Protein AF-A0A9P9FPP5-F1 (afdb_monomer_lite)

Organism: NCBI:txid307937

pLDDT: mean 75.36, std 20.02, range [29.78, 97.19]

Foldseek 3Di:
DDDDLLVPFDPDDDDPDDDDQCQQEALAVQKGFHDPPPDDPDDPVNVLQQQADQLCNPPSVDGHDPQKGFGIDGDQAYWTWIAGNVVRWIFTDRNNVDDPVDDDGPPTDIDHPCVVCVVSVLCVLLVCWPRANRYIDNHLPDDDDDLVNDDPVCNQLSVLVVQLSVLSSCLVVLQVVQQRDSPDPDSPSGDSVSSSVVRVVSCVPPNVVSVVSHPDPVDPVVVVVVVVPDDPVRVVVVVVVPPDPDPDPPDD

Secondary structure (DSSP, 8-state):
-PPPGGGG-------TT---------SBTTEEE--SSSSSS--HHHHHHHHS-SS-TT-TTSPPPTTEEE-EEE-TT--EEEEETTTTEEEEE-GGGS-TT--SSTTSPEE-HHHHHHHH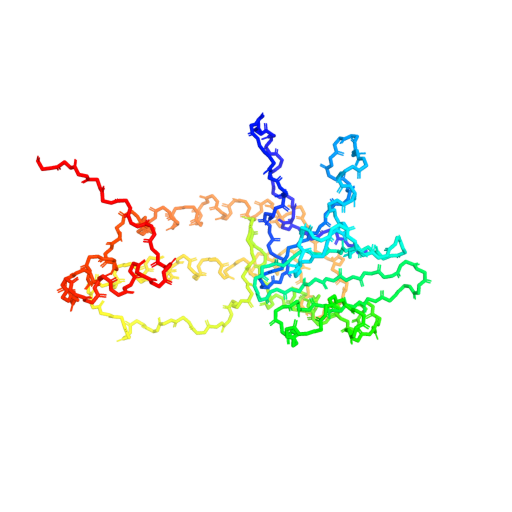HHHHHTTSSEEETTEEES-TTS-PPPGGGS-GGGHHHHHHHHHHHHHHHTHHHHHHHTT--TT-S--TT--HHHHHHHHHHHIIIIIHHHHHTSPPTT--HHHHHHHHHS-HHHHHHHHHTT----------

Structure (mmCIF, N/CA/C/O backbone):
data_AF-A0A9P9FPP5-F1
#
_entry.id   AF-A0A9P9FPP5-F1
#
loop_
_atom_site.group_PDB
_atom_site.id
_atom_site.type_symbol
_atom_site.label_atom_id
_atom_site.label_alt_id
_atom_site.label_comp_id
_atom_site.label_asym_id
_atom_site.label_entity_id
_atom_site.label_seq_id
_atom_site.pdbx_PDB_ins_code
_atom_site.Cartn_x
_atom_site.Cartn_y
_atom_site.Cartn_z
_atom_site.occupancy
_atom_site.B_iso_or_equiv
_atom_site.auth_seq_id
_atom_site.auth_comp_id
_atom_site.auth_asym_id
_atom_site.auth_atom_id
_atom_site.pdbx_PDB_model_num
ATOM 1 N N . MET A 1 1 ? -11.959 -2.343 -11.282 1.00 32.53 1 MET A N 1
ATOM 2 C CA . MET A 1 1 ? -11.274 -2.228 -9.976 1.00 32.53 1 MET A CA 1
ATOM 3 C C . MET A 1 1 ? -11.586 -0.855 -9.406 1.00 32.53 1 MET A C 1
ATOM 5 O O . MET A 1 1 ? -11.354 0.127 -10.098 1.00 32.53 1 MET A O 1
ATOM 9 N N . GLY A 1 2 ? -12.192 -0.783 -8.219 1.00 37.69 2 GLY A N 1
ATOM 10 C CA . GLY A 1 2 ? -12.476 0.487 -7.546 1.00 37.69 2 GLY A CA 1
ATOM 11 C C . GLY A 1 2 ? -11.195 1.125 -7.000 1.00 37.69 2 GLY A C 1
ATOM 12 O O . GLY A 1 2 ? -10.284 0.422 -6.571 1.00 37.69 2 GLY A O 1
ATOM 13 N N . ARG A 1 3 ? -11.114 2.456 -7.040 1.00 40.94 3 ARG A N 1
ATOM 14 C CA . ARG A 1 3 ? -9.989 3.239 -6.509 1.00 40.94 3 ARG A CA 1
ATOM 15 C C . ARG A 1 3 ? -9.879 3.053 -4.990 1.00 40.94 3 ARG A C 1
ATOM 17 O O . ARG A 1 3 ? -10.890 3.164 -4.290 1.00 40.94 3 ARG A O 1
ATOM 24 N N . LEU A 1 4 ? -8.667 2.812 -4.479 1.00 47.22 4 LEU A N 1
ATOM 25 C CA . LEU A 1 4 ? -8.443 2.574 -3.049 1.00 47.22 4 LEU A CA 1
ATOM 26 C C . LEU A 1 4 ? -8.936 3.778 -2.207 1.00 47.22 4 LEU A C 1
ATOM 28 O O . LEU A 1 4 ? -8.605 4.920 -2.534 1.00 47.22 4 LEU A O 1
ATOM 32 N N . PRO A 1 5 ? -9.752 3.573 -1.153 1.00 43.59 5 PRO A N 1
ATOM 33 C CA . PRO A 1 5 ? -10.415 4.655 -0.402 1.00 43.59 5 PRO A CA 1
ATOM 34 C C . PRO A 1 5 ? -9.484 5.624 0.341 1.00 43.59 5 PRO A C 1
ATOM 36 O O . PRO A 1 5 ? -9.888 6.730 0.699 1.00 43.59 5 PRO A O 1
ATOM 39 N N . TYR A 1 6 ? -8.245 5.218 0.612 1.00 48.25 6 TYR A N 1
ATOM 40 C CA . TYR A 1 6 ? -7.263 6.032 1.335 1.00 48.25 6 TYR A CA 1
ATOM 41 C C . TYR A 1 6 ? -6.450 6.967 0.428 1.00 48.25 6 TYR A C 1
ATOM 43 O O . TYR A 1 6 ? -5.821 7.887 0.932 1.00 48.25 6 TYR A O 1
ATOM 51 N N . LEU A 1 7 ? -6.528 6.802 -0.898 1.00 45.84 7 LEU A N 1
ATOM 52 C CA . LEU A 1 7 ? -5.866 7.682 -1.872 1.00 45.84 7 LEU A CA 1
ATOM 53 C C . LEU A 1 7 ? -6.614 9.014 -2.117 1.00 45.84 7 LEU A C 1
ATOM 55 O O . LEU A 1 7 ? -6.164 9.820 -2.928 1.00 45.84 7 LEU A O 1
ATOM 59 N N . ASP A 1 8 ? -7.752 9.248 -1.450 1.00 44.22 8 ASP A N 1
ATOM 60 C CA . ASP A 1 8 ? -8.607 10.440 -1.631 1.00 44.22 8 ASP A CA 1
ATOM 61 C C . ASP A 1 8 ? -8.349 11.559 -0.598 1.00 44.22 8 ASP A C 1
ATOM 63 O O . ASP A 1 8 ? -9.168 12.461 -0.419 1.00 44.22 8 ASP A O 1
ATOM 67 N N . THR A 1 9 ? -7.214 11.544 0.099 1.00 39.66 9 THR A N 1
ATOM 68 C CA . THR A 1 9 ? -6.856 12.614 1.038 1.00 39.66 9 THR A CA 1
ATOM 69 C C . THR A 1 9 ? -6.281 13.842 0.321 1.00 39.66 9 THR A C 1
ATOM 71 O O . THR A 1 9 ? -5.242 13.764 -0.322 1.00 39.66 9 THR A O 1
ATOM 74 N N . TRP A 1 10 ? -6.965 14.981 0.488 1.00 37.94 10 TRP A N 1
ATOM 75 C CA . TRP A 1 10 ? -6.474 16.365 0.386 1.00 37.94 10 TRP A CA 1
ATOM 76 C C . TRP A 1 10 ? -5.750 16.759 -0.914 1.00 37.94 10 TRP A C 1
ATOM 78 O O . TRP A 1 10 ? -4.528 16.811 -1.013 1.00 37.94 10 TRP A O 1
ATOM 88 N N . ALA A 1 11 ? -6.540 17.201 -1.894 1.00 37.41 11 ALA A N 1
ATOM 89 C CA . ALA A 1 11 ? -6.115 18.269 -2.790 1.00 37.41 11 ALA A CA 1
ATOM 90 C C . ALA A 1 11 ? -6.148 19.594 -2.004 1.00 37.41 11 ALA A C 1
ATOM 92 O O . ALA A 1 11 ? -7.191 20.234 -1.909 1.00 37.41 11 ALA A O 1
ATOM 93 N N . LYS A 1 12 ? -5.028 19.974 -1.386 1.00 34.22 12 LYS A N 1
ATOM 94 C CA . LYS A 1 12 ? -4.751 21.375 -1.057 1.00 34.22 12 LYS A CA 1
ATOM 95 C C . LYS A 1 12 ? -3.495 21.785 -1.808 1.00 34.22 12 LYS A C 1
ATOM 97 O O . LYS A 1 12 ? -2.410 21.324 -1.485 1.00 34.22 12 LYS A O 1
ATOM 102 N N . ASP A 1 13 ? -3.757 22.532 -2.869 1.00 36.94 13 ASP A N 1
ATOM 103 C CA . ASP A 1 13 ? -2.979 23.581 -3.516 1.00 36.94 13 ASP A CA 1
ATOM 104 C C . ASP A 1 13 ? -1.449 23.482 -3.533 1.00 36.94 13 ASP A C 1
ATOM 106 O O . ASP A 1 13 ? -0.755 23.434 -2.521 1.00 36.94 13 ASP A O 1
ATOM 110 N N . ALA A 1 14 ? -0.971 23.510 -4.777 1.00 37.72 14 ALA A N 1
ATOM 111 C CA . ALA A 1 14 ? 0.385 23.772 -5.204 1.00 37.72 14 ALA A CA 1
ATOM 112 C C . ALA A 1 14 ? 1.004 24.953 -4.446 1.00 37.72 14 ALA A C 1
ATOM 114 O O . ALA A 1 14 ? 0.470 26.058 -4.464 1.00 37.72 14 ALA A O 1
ATOM 115 N N . ASP A 1 15 ? 2.161 24.710 -3.840 1.00 35.00 15 ASP A N 1
ATOM 116 C CA . ASP A 1 15 ? 3.045 25.769 -3.371 1.00 35.00 15 ASP A CA 1
ATOM 117 C C . ASP A 1 15 ? 4.004 26.124 -4.523 1.00 35.00 15 ASP A C 1
ATOM 119 O O . ASP A 1 15 ? 4.642 25.247 -5.113 1.00 35.00 15 ASP A O 1
ATOM 123 N N . GLU A 1 16 ? 4.061 27.404 -4.888 1.00 36.38 16 GLU A N 1
ATOM 124 C CA . GLU A 1 16 ? 4.632 27.951 -6.135 1.00 36.38 16 GLU A CA 1
ATOM 125 C C . GLU A 1 16 ? 6.174 27.907 -6.235 1.00 36.38 16 GLU A C 1
ATOM 127 O O . GLU A 1 16 ? 6.763 28.581 -7.076 1.00 36.38 16 GLU A O 1
ATOM 132 N N . THR A 1 17 ? 6.877 27.132 -5.405 1.00 31.36 17 THR A N 1
ATOM 133 C CA . THR A 1 17 ? 8.337 27.301 -5.233 1.00 31.36 17 THR A CA 1
ATOM 134 C C . THR A 1 17 ? 9.203 26.062 -5.437 1.00 31.36 17 THR A C 1
ATOM 136 O O . THR A 1 17 ? 10.421 26.145 -5.284 1.00 31.36 17 THR A O 1
ATOM 139 N N . GLY A 1 18 ? 8.663 24.922 -5.867 1.00 31.02 18 GLY A N 1
ATOM 140 C CA . GLY A 1 18 ? 9.541 23.804 -6.203 1.00 31.02 18 GLY A CA 1
ATOM 141 C C . GLY A 1 18 ? 8.847 22.480 -6.443 1.00 31.02 18 GLY A C 1
ATOM 142 O O . GLY A 1 18 ? 7.814 22.160 -5.862 1.00 31.02 18 GLY A O 1
ATOM 143 N N . PHE A 1 19 ? 9.463 21.694 -7.318 1.00 32.81 19 PHE A N 1
ATOM 144 C CA . PHE A 1 19 ? 9.091 20.328 -7.642 1.00 32.81 19 PHE A CA 1
ATOM 145 C C . PHE A 1 19 ? 8.925 19.473 -6.376 1.00 32.81 19 PHE A C 1
ATOM 147 O O . PHE A 1 19 ? 9.899 19.144 -5.707 1.00 32.81 19 PHE A O 1
ATOM 154 N N . LYS A 1 20 ? 7.698 19.026 -6.102 1.00 34.06 20 LYS A N 1
ATOM 155 C CA . LYS A 1 20 ? 7.448 17.796 -5.346 1.00 34.06 20 LYS A CA 1
ATOM 156 C C . LYS A 1 20 ? 6.640 16.863 -6.238 1.00 34.06 20 LYS A C 1
ATOM 158 O O . LYS A 1 20 ? 5.510 17.165 -6.622 1.00 34.06 20 LYS A O 1
ATOM 163 N N . VAL A 1 21 ? 7.248 15.757 -6.659 1.00 38.81 21 VAL A N 1
ATOM 164 C CA . VAL A 1 21 ? 6.486 14.600 -7.144 1.00 38.81 21 VAL A CA 1
ATOM 165 C C . VAL A 1 21 ? 5.570 14.192 -5.981 1.00 38.81 21 VAL A C 1
ATOM 167 O O . VAL A 1 21 ? 6.020 14.215 -4.837 1.00 38.81 21 VAL A O 1
ATOM 170 N N . ARG A 1 22 ? 4.282 13.906 -6.233 1.00 44.34 22 ARG A N 1
ATOM 171 C CA . ARG A 1 22 ? 3.388 13.346 -5.203 1.00 44.34 22 ARG A CA 1
ATOM 172 C C . ARG A 1 22 ? 3.960 11.991 -4.785 1.00 44.34 22 ARG A C 1
ATOM 174 O O . ARG A 1 22 ? 3.714 10.994 -5.454 1.00 44.34 22 ARG A O 1
ATOM 181 N N . HIS A 1 23 ? 4.737 11.981 -3.711 1.00 47.34 23 HIS A N 1
ATOM 182 C CA . HIS A 1 23 ? 5.318 10.795 -3.080 1.00 47.34 23 HIS A CA 1
ATOM 183 C C . HIS A 1 23 ? 4.413 10.284 -1.950 1.00 47.34 23 HIS A C 1
ATOM 185 O O . HIS A 1 23 ? 4.852 9.560 -1.068 1.00 47.34 23 HIS A O 1
ATOM 191 N N . ASP A 1 24 ? 3.159 10.726 -1.910 1.00 62.50 24 ASP A N 1
ATOM 192 C CA . ASP A 1 24 ? 2.569 11.026 -0.607 1.00 62.50 24 ASP A CA 1
ATOM 193 C C . ASP A 1 24 ? 2.082 9.785 0.149 1.00 62.50 24 ASP A C 1
ATOM 195 O O . ASP A 1 24 ? 1.836 9.885 1.344 1.00 62.50 24 ASP A O 1
ATOM 199 N N . ILE A 1 25 ? 1.952 8.623 -0.508 1.00 73.50 25 ILE A N 1
ATOM 200 C CA . ILE A 1 25 ? 1.532 7.379 0.150 1.00 73.50 25 ILE A CA 1
ATOM 201 C C . ILE A 1 25 ? 2.263 6.176 -0.454 1.00 73.50 25 ILE A C 1
ATOM 203 O O . ILE A 1 25 ? 2.102 5.866 -1.638 1.00 73.50 25 ILE A O 1
ATOM 207 N N . GLU A 1 26 ? 3.023 5.469 0.381 1.00 87.00 26 GLU A N 1
ATOM 208 C CA . GLU A 1 26 ? 3.611 4.177 0.028 1.00 87.00 26 GLU A CA 1
ATOM 209 C C . GLU A 1 26 ? 2.510 3.149 -0.278 1.00 87.00 26 GLU A C 1
ATOM 211 O O . GLU A 1 26 ? 1.553 2.978 0.480 1.00 87.00 26 GLU A O 1
ATOM 216 N N . ILE A 1 27 ? 2.648 2.433 -1.391 1.00 87.38 27 ILE A N 1
ATOM 217 C CA . ILE A 1 27 ? 1.754 1.320 -1.778 1.00 87.38 27 ILE A CA 1
ATOM 218 C C . ILE A 1 27 ? 2.327 -0.047 -1.384 1.00 87.38 27 ILE A C 1
ATOM 220 O O . ILE A 1 27 ? 1.663 -1.076 -1.482 1.00 87.38 27 ILE A O 1
ATOM 224 N N . MET A 1 28 ? 3.585 -0.047 -0.962 1.00 88.31 28 MET A N 1
ATOM 225 C CA . MET A 1 28 ? 4.361 -1.159 -0.430 1.00 88.31 28 MET A CA 1
ATOM 226 C C . MET A 1 28 ? 5.588 -0.540 0.266 1.00 88.31 28 MET A C 1
ATOM 228 O O . MET A 1 28 ? 5.956 0.570 -0.134 1.00 88.31 28 MET A O 1
ATOM 232 N N . PRO A 1 29 ? 6.243 -1.198 1.248 1.00 87.38 29 PRO A N 1
ATOM 233 C CA . PRO A 1 29 ? 7.426 -0.627 1.886 1.00 87.38 29 PRO A CA 1
ATOM 234 C C . PRO A 1 29 ? 8.421 -0.028 0.885 1.00 87.38 29 PRO A C 1
ATOM 236 O O . PRO A 1 29 ? 8.819 -0.687 -0.080 1.00 87.38 29 PRO A O 1
ATOM 239 N N . SER A 1 30 ? 8.795 1.235 1.105 1.00 87.44 30 SER A N 1
ATOM 240 C CA . SER A 1 30 ? 9.743 1.984 0.265 1.00 87.44 30 SER A CA 1
ATOM 241 C C . SER A 1 30 ? 9.338 2.141 -1.211 1.00 87.44 30 SER A C 1
ATOM 243 O O . SER A 1 30 ? 10.193 2.444 -2.039 1.00 87.44 30 SER A O 1
ATOM 245 N N . THR A 1 31 ? 8.063 1.946 -1.562 1.00 90.06 31 THR A N 1
ATOM 246 C CA . THR A 1 31 ? 7.571 1.957 -2.950 1.00 90.06 31 THR A CA 1
ATOM 247 C C . THR A 1 31 ? 6.391 2.898 -3.121 1.00 90.06 31 THR A C 1
ATOM 249 O O . THR A 1 31 ? 5.381 2.793 -2.421 1.00 90.06 31 THR A O 1
ATOM 252 N N . PHE A 1 32 ? 6.490 3.780 -4.111 1.00 87.12 32 PHE A N 1
ATOM 253 C CA . PHE A 1 32 ? 5.570 4.891 -4.323 1.00 87.12 32 PHE A CA 1
ATOM 254 C C . PHE A 1 32 ? 4.950 4.826 -5.720 1.00 87.12 32 PHE A C 1
ATOM 256 O O . PHE A 1 32 ? 5.659 4.550 -6.689 1.00 87.12 32 PHE A O 1
ATOM 263 N N . PRO A 1 33 ? 3.644 5.095 -5.865 1.00 86.50 33 PRO A N 1
ATOM 264 C CA . PRO A 1 33 ? 2.987 5.076 -7.164 1.00 86.50 33 PRO A CA 1
ATOM 265 C C . PRO A 1 33 ? 3.458 6.245 -8.034 1.00 86.50 33 PRO A C 1
ATOM 267 O O . PRO A 1 33 ? 3.574 7.375 -7.562 1.00 86.50 33 PRO A O 1
ATOM 270 N N . LEU A 1 34 ? 3.638 5.995 -9.329 1.00 83.50 34 LEU A N 1
ATOM 271 C CA . LEU A 1 34 ? 3.777 7.054 -10.326 1.00 83.50 34 LEU A CA 1
ATOM 272 C C . LEU A 1 34 ? 2.430 7.326 -10.991 1.00 83.50 34 LEU A C 1
ATOM 274 O O . LEU A 1 34 ? 1.664 6.417 -11.305 1.00 83.50 34 LEU A O 1
ATOM 278 N N . SER A 1 35 ? 2.141 8.605 -11.218 1.00 74.25 35 SER A N 1
ATOM 279 C CA . SER A 1 35 ? 0.911 9.047 -11.868 1.00 74.25 35 SER A CA 1
ATOM 280 C C . SER A 1 35 ? 1.234 9.909 -13.078 1.00 74.25 35 SER A C 1
ATOM 282 O O . SER A 1 35 ? 1.837 10.969 -12.946 1.00 74.25 35 SER A O 1
ATOM 284 N N . PHE A 1 36 ? 0.765 9.472 -14.246 1.00 70.50 36 PHE A N 1
ATOM 285 C CA . PHE A 1 36 ? 0.971 10.144 -15.533 1.00 70.50 36 PHE A CA 1
ATOM 286 C C . PHE A 1 36 ? -0.112 11.190 -15.851 1.00 70.50 36 PHE A C 1
ATOM 288 O O . PHE A 1 36 ? -0.019 11.881 -16.861 1.00 70.50 36 PHE A O 1
ATOM 295 N N . THR A 1 37 ? -1.146 11.307 -15.007 1.00 65.12 37 THR A N 1
ATOM 296 C CA . THR A 1 37 ? -2.365 12.095 -15.284 1.00 65.12 37 THR A CA 1
ATOM 297 C C . THR A 1 37 ? -2.589 13.257 -14.310 1.00 65.12 37 THR A C 1
ATOM 299 O O . THR A 1 37 ? -3.629 13.905 -14.355 1.00 65.12 37 THR A O 1
ATOM 302 N N . THR A 1 38 ? -1.666 13.502 -13.377 1.00 56.12 38 THR A N 1
ATOM 303 C CA . THR A 1 38 ? -1.876 14.417 -12.233 1.00 56.12 38 THR A CA 1
ATOM 304 C C . THR A 1 38 ? -1.380 15.849 -12.434 1.00 56.12 38 THR A C 1
ATOM 306 O O . THR A 1 38 ? -1.435 16.631 -11.488 1.00 56.12 38 THR A O 1
ATOM 309 N N . ARG A 1 39 ? -0.895 16.220 -13.623 1.00 54.84 39 ARG A N 1
ATOM 310 C CA . ARG A 1 39 ? -0.415 17.582 -13.914 1.00 54.84 39 ARG A CA 1
ATOM 311 C C . ARG A 1 39 ? -1.231 18.231 -15.032 1.00 54.84 39 ARG A C 1
ATOM 313 O O . ARG A 1 39 ? -1.675 17.544 -15.948 1.00 54.84 39 ARG A O 1
ATOM 320 N N . GLY A 1 40 ? -1.400 19.554 -14.948 1.00 58.09 40 GLY A N 1
ATOM 321 C CA . GLY A 1 40 ? -1.736 20.373 -16.116 1.00 58.09 40 GLY A CA 1
ATOM 322 C C . GLY A 1 40 ? -0.672 20.205 -17.203 1.00 58.09 40 GLY A C 1
ATOM 323 O O . GLY A 1 40 ? 0.450 19.823 -16.874 1.00 58.09 40 GLY A O 1
ATOM 324 N N . GLU A 1 41 ? -1.077 20.421 -18.460 1.00 57.09 41 GLU A N 1
ATOM 325 C CA . GLU A 1 41 ? -0.329 20.189 -19.713 1.00 57.09 41 GLU A CA 1
ATOM 326 C C . GLU A 1 41 ? 1.085 19.609 -19.515 1.00 57.09 41 GLU A C 1
ATOM 328 O O . GLU A 1 41 ? 2.069 20.352 -19.451 1.00 57.09 41 GLU A O 1
ATOM 333 N N . PRO A 1 42 ? 1.202 18.278 -19.342 1.00 64.31 42 PRO A N 1
ATOM 334 C CA . PRO A 1 42 ? 2.493 17.644 -19.125 1.00 64.31 42 PRO A CA 1
ATOM 335 C C . PRO A 1 42 ? 3.400 17.893 -20.337 1.00 64.31 42 PRO A C 1
ATOM 337 O O . PRO A 1 42 ? 3.030 17.611 -21.475 1.00 64.31 42 PRO A O 1
ATOM 340 N N . ASN A 1 43 ? 4.588 18.446 -20.089 1.00 70.12 43 ASN A N 1
ATOM 341 C CA . ASN A 1 43 ? 5.579 18.710 -21.129 1.00 70.12 43 ASN A CA 1
ATOM 342 C C . ASN A 1 43 ? 6.478 17.485 -21.375 1.00 70.12 43 ASN A C 1
ATOM 344 O O . ASN A 1 43 ? 6.501 16.538 -20.590 1.00 70.12 43 ASN A O 1
ATOM 348 N N . ILE A 1 44 ? 7.224 17.504 -22.481 1.00 76.81 44 ILE A N 1
ATOM 349 C CA . ILE A 1 44 ? 8.080 16.386 -22.915 1.00 76.81 44 ILE A CA 1
ATOM 350 C C . ILE A 1 44 ? 9.097 15.996 -21.830 1.00 76.81 44 ILE A C 1
ATOM 352 O O . ILE A 1 44 ? 9.195 14.818 -21.492 1.00 76.81 44 ILE A O 1
ATOM 356 N N . GLY A 1 45 ? 9.754 16.979 -21.206 1.00 75.88 45 GLY A N 1
ATOM 357 C CA . GLY A 1 45 ? 10.753 16.731 -20.160 1.00 75.88 45 GLY A CA 1
ATOM 358 C C . GLY A 1 45 ? 10.194 16.006 -18.931 1.00 75.88 45 GLY A C 1
ATOM 359 O O . GLY A 1 45 ? 10.897 15.229 -18.291 1.00 75.88 45 GLY A O 1
ATOM 360 N N . TYR A 1 46 ? 8.907 16.186 -18.615 1.00 76.44 46 TYR A N 1
ATOM 361 C CA . TYR A 1 46 ? 8.256 15.414 -17.556 1.00 76.44 46 TYR A CA 1
ATOM 362 C C . TYR A 1 46 ? 8.172 13.920 -17.895 1.00 76.44 46 TYR A C 1
ATOM 364 O O . TYR A 1 46 ? 8.459 13.080 -17.044 1.00 76.44 46 TYR A O 1
ATOM 372 N N . TYR A 1 47 ? 7.804 13.572 -19.129 1.00 77.44 47 TYR A N 1
ATOM 373 C CA . TYR A 1 47 ? 7.733 12.173 -19.554 1.00 77.44 47 TYR A CA 1
ATOM 374 C C . TYR A 1 47 ? 9.116 11.536 -19.715 1.00 77.44 47 TYR A C 1
ATOM 376 O O . TYR A 1 47 ? 9.264 10.349 -19.429 1.00 77.44 47 TYR A O 1
ATOM 384 N N . GLU A 1 48 ? 10.125 12.308 -20.123 1.00 78.25 48 GLU A N 1
ATOM 385 C CA . GLU A 1 48 ? 11.524 11.861 -20.159 1.00 78.25 48 GLU A CA 1
ATOM 386 C C . GLU A 1 48 ? 12.031 11.528 -18.753 1.00 78.25 48 GLU A C 1
ATOM 388 O O . GLU A 1 48 ? 12.508 10.417 -18.528 1.00 78.25 48 GLU A O 1
ATOM 393 N N . PHE A 1 49 ? 11.797 12.408 -17.773 1.00 78.75 49 PHE A N 1
ATOM 394 C CA . PHE A 1 49 ? 12.125 12.143 -16.369 1.00 78.75 49 PHE A CA 1
ATOM 395 C C . PHE A 1 49 ? 11.447 10.870 -15.836 1.00 78.75 49 PHE A C 1
ATOM 397 O O . PHE A 1 49 ? 12.057 10.062 -15.135 1.00 78.75 49 PHE A O 1
ATOM 404 N N . LEU A 1 50 ? 10.183 10.623 -16.199 1.00 79.62 50 LEU A N 1
ATOM 405 C CA . LEU A 1 50 ? 9.486 9.402 -15.783 1.00 79.62 50 LEU A CA 1
ATOM 406 C C . LEU A 1 50 ? 10.091 8.119 -16.372 1.00 79.62 50 LEU A C 1
ATOM 408 O O . LEU A 1 50 ? 9.846 7.046 -15.812 1.00 79.62 50 LEU A O 1
ATOM 412 N N . ARG A 1 51 ? 10.890 8.226 -17.437 1.00 82.62 51 ARG A N 1
ATOM 413 C CA . ARG A 1 51 ? 11.590 7.116 -18.095 1.00 82.62 51 ARG A CA 1
ATOM 414 C C . ARG A 1 51 ? 13.058 6.979 -17.683 1.00 82.62 51 ARG A C 1
ATOM 416 O O . ARG A 1 51 ? 13.673 5.999 -18.095 1.00 82.62 51 ARG A O 1
ATOM 423 N N . GLN A 1 52 ? 13.602 7.901 -16.887 1.00 83.25 52 GLN A N 1
ATOM 424 C CA . GLN A 1 52 ? 14.927 7.737 -16.286 1.00 83.25 52 GLN A CA 1
ATOM 425 C C . GLN A 1 52 ? 14.943 6.543 -15.327 1.00 83.25 52 GLN A C 1
ATOM 427 O O . GLN A 1 52 ? 13.939 6.232 -14.673 1.00 83.25 52 GLN A O 1
ATOM 432 N N . MET A 1 53 ? 16.089 5.873 -15.271 1.00 80.50 53 MET A N 1
ATOM 433 C CA . MET A 1 53 ? 16.300 4.686 -14.453 1.00 80.50 53 MET A CA 1
ATOM 434 C C . MET A 1 53 ? 16.618 5.059 -13.002 1.00 80.50 53 MET A C 1
ATOM 436 O O . MET A 1 53 ? 17.170 6.120 -12.730 1.00 80.50 53 MET A O 1
ATOM 440 N N . ASP A 1 54 ? 16.227 4.201 -12.054 1.00 74.50 54 ASP A N 1
ATOM 441 C CA . ASP A 1 54 ? 16.395 4.486 -10.620 1.00 74.50 54 ASP A CA 1
ATOM 442 C C . ASP A 1 54 ? 17.835 4.249 -10.113 1.00 74.50 54 ASP A C 1
ATOM 444 O O . ASP A 1 54 ? 18.193 4.772 -9.061 1.00 74.50 54 ASP A O 1
ATOM 448 N N . ASP A 1 55 ? 18.650 3.456 -10.820 1.00 72.88 55 ASP A N 1
ATOM 449 C CA . ASP A 1 55 ? 20.056 3.160 -10.487 1.00 72.88 55 ASP A CA 1
ATOM 450 C C . ASP A 1 55 ? 21.046 4.216 -11.002 1.00 72.88 55 ASP A C 1
ATOM 452 O O . ASP A 1 55 ? 22.091 4.411 -10.383 1.00 72.88 55 ASP A O 1
ATOM 456 N N . ASP A 1 56 ? 20.713 4.919 -12.087 1.00 69.44 56 ASP A N 1
ATOM 457 C CA . ASP A 1 56 ? 21.517 6.018 -12.626 1.00 69.44 56 ASP A CA 1
ATOM 458 C C . ASP A 1 56 ? 20.632 7.105 -13.275 1.00 69.44 56 ASP A C 1
ATOM 460 O O . ASP A 1 56 ? 20.420 7.116 -14.489 1.00 69.44 56 ASP A O 1
ATOM 464 N N . PRO A 1 57 ? 20.071 8.037 -12.479 1.00 61.75 57 PRO A N 1
ATOM 465 C CA . PRO A 1 57 ? 19.133 9.046 -12.974 1.00 61.75 57 PRO A CA 1
ATOM 466 C C . PRO A 1 57 ? 19.799 10.167 -13.790 1.00 61.75 57 PRO A C 1
ATOM 468 O O . PRO A 1 57 ? 19.100 11.054 -14.275 1.00 61.75 57 PRO A O 1
ATOM 471 N N . MET A 1 58 ? 21.133 10.166 -13.902 1.00 65.31 58 MET A N 1
ATOM 472 C CA . MET A 1 58 ? 21.907 11.163 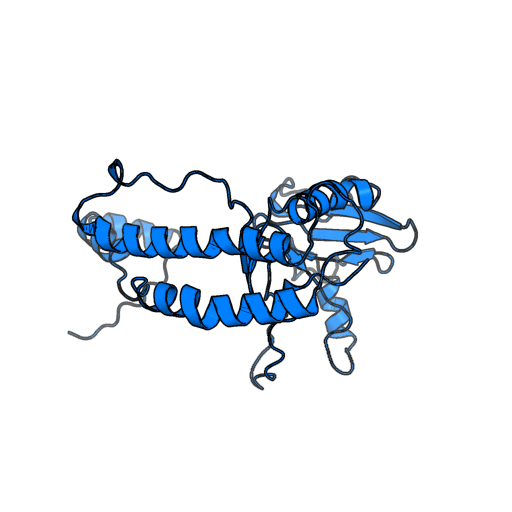-14.654 1.00 65.31 58 MET A CA 1
ATOM 473 C C . MET A 1 58 ? 22.442 10.608 -15.983 1.00 65.31 58 MET A C 1
ATOM 475 O O . MET A 1 58 ? 23.041 11.358 -16.754 1.00 65.31 58 MET A O 1
ATOM 479 N N . ASP A 1 59 ? 22.237 9.315 -16.249 1.00 69.06 59 ASP A N 1
ATOM 480 C CA . ASP A 1 59 ? 22.591 8.667 -17.508 1.00 69.06 59 ASP A CA 1
ATOM 481 C C . ASP A 1 59 ? 21.411 8.748 -18.490 1.00 69.06 59 ASP A C 1
ATOM 483 O O . ASP A 1 59 ? 20.556 7.862 -18.579 1.00 69.06 59 ASP A O 1
ATOM 487 N N . ASP A 1 60 ? 21.361 9.851 -19.241 1.00 61.41 60 ASP A N 1
ATOM 488 C CA . ASP A 1 60 ? 20.338 10.093 -20.266 1.00 61.41 60 ASP A CA 1
ATOM 489 C C . ASP A 1 60 ? 20.419 9.095 -21.444 1.00 61.41 60 ASP A C 1
ATOM 491 O O . ASP A 1 60 ? 19.502 9.035 -22.269 1.00 61.41 60 ASP A O 1
ATOM 495 N N . GLU A 1 61 ? 21.486 8.288 -21.541 1.00 62.41 61 GLU A N 1
ATOM 496 C CA . GLU A 1 61 ? 21.622 7.248 -22.567 1.00 62.41 61 GLU A CA 1
ATOM 497 C C . GLU A 1 61 ? 20.869 5.960 -22.193 1.00 62.41 61 GLU A C 1
ATOM 499 O O . GLU A 1 61 ? 20.563 5.144 -23.070 1.00 62.41 61 GLU A O 1
ATOM 504 N N . TYR A 1 62 ? 20.504 5.786 -20.918 1.00 71.38 62 TYR A N 1
ATOM 505 C CA . TYR A 1 62 ? 19.929 4.549 -20.399 1.00 71.38 62 TYR A CA 1
ATOM 506 C C . TYR A 1 62 ? 18.473 4.721 -19.939 1.00 71.38 62 TYR A C 1
ATOM 508 O O . TYR A 1 62 ? 18.122 4.502 -18.785 1.00 71.38 62 TYR A O 1
ATOM 516 N N . LEU A 1 63 ? 17.589 5.112 -20.864 1.00 79.94 63 LEU A N 1
ATOM 517 C CA . LEU A 1 63 ? 16.155 5.288 -20.596 1.00 79.94 63 LEU A CA 1
ATOM 518 C C . LEU A 1 63 ? 15.352 3.985 -20.722 1.00 79.94 63 LEU A C 1
ATOM 520 O O . LEU A 1 63 ? 15.608 3.141 -21.585 1.00 79.94 63 LEU A O 1
ATOM 524 N N . ILE A 1 64 ? 14.268 3.883 -19.946 1.00 85.62 64 ILE A N 1
ATOM 525 C CA . ILE A 1 64 ? 13.242 2.846 -20.124 1.00 85.62 64 ILE A CA 1
ATOM 526 C C . ILE A 1 64 ? 12.702 2.913 -21.568 1.00 85.62 64 ILE A C 1
ATOM 528 O O . ILE A 1 64 ? 12.335 4.007 -22.018 1.00 85.62 64 ILE A O 1
ATOM 532 N N . PRO A 1 65 ? 12.604 1.787 -22.309 1.00 86.69 65 PRO A N 1
ATOM 533 C CA . PRO A 1 65 ? 12.052 1.744 -23.665 1.00 86.69 65 PRO A CA 1
ATOM 534 C C . PRO A 1 65 ? 10.670 2.394 -23.768 1.00 86.69 65 PRO A C 1
ATOM 536 O O . PRO A 1 65 ? 9.884 2.334 -22.830 1.00 86.69 65 PRO A O 1
ATOM 539 N N . GLY A 1 66 ? 10.342 2.987 -24.920 1.00 84.81 66 GLY A N 1
ATOM 540 C CA . GLY A 1 66 ? 9.068 3.702 -25.105 1.00 84.81 66 GLY A CA 1
ATOM 541 C C . GLY A 1 66 ? 7.819 2.816 -25.012 1.00 84.81 66 GLY A C 1
ATOM 542 O O . GLY A 1 66 ? 6.730 3.323 -24.766 1.00 84.81 66 GLY A O 1
ATOM 543 N N . THR A 1 67 ? 7.977 1.503 -25.176 1.00 87.88 67 THR A N 1
ATOM 544 C CA . THR A 1 67 ? 6.919 0.497 -24.997 1.00 87.88 67 THR A CA 1
ATOM 545 C C . THR A 1 67 ? 6.660 0.169 -23.525 1.00 87.88 67 THR A C 1
ATOM 547 O O . THR A 1 67 ? 5.616 -0.395 -23.193 1.00 87.88 67 THR A O 1
ATOM 550 N N . CYS A 1 68 ? 7.574 0.555 -22.633 1.00 90.81 68 CYS A N 1
ATOM 551 C CA . CYS A 1 68 ? 7.522 0.277 -21.209 1.00 90.81 68 CYS A CA 1
ATOM 552 C C . CYS A 1 68 ? 7.115 1.518 -20.403 1.00 90.81 68 CYS A C 1
ATOM 554 O O . CYS A 1 68 ? 7.609 2.625 -20.608 1.00 90.81 68 CYS A O 1
ATOM 556 N N . ILE A 1 69 ? 6.243 1.309 -19.421 1.00 89.38 69 ILE A N 1
ATOM 557 C CA . ILE A 1 69 ? 5.744 2.328 -18.502 1.00 89.38 69 ILE A CA 1
ATOM 558 C C . ILE A 1 69 ? 6.161 1.952 -17.086 1.00 89.38 69 ILE A C 1
ATOM 560 O O . ILE A 1 69 ? 5.834 0.875 -16.587 1.00 89.38 69 ILE A O 1
ATOM 564 N N . ARG A 1 70 ? 6.846 2.870 -16.407 1.00 89.88 70 ARG A N 1
ATOM 565 C CA . ARG A 1 70 ? 7.156 2.735 -14.985 1.00 89.88 70 ARG A CA 1
ATOM 566 C C . ARG A 1 70 ? 5.920 3.067 -14.146 1.00 89.88 70 ARG A C 1
ATOM 568 O O . ARG A 1 70 ? 5.397 4.171 -14.233 1.00 89.88 70 ARG A O 1
ATOM 575 N N . LEU A 1 71 ? 5.446 2.122 -13.340 1.00 89.31 71 LEU A N 1
ATOM 576 C CA . LEU A 1 71 ? 4.246 2.275 -12.507 1.00 89.31 71 LEU A CA 1
ATOM 577 C C . LEU A 1 71 ? 4.556 2.742 -11.080 1.00 89.31 71 LEU A C 1
ATOM 579 O O . LEU A 1 71 ? 3.676 3.279 -10.405 1.00 89.31 71 LEU A O 1
ATOM 583 N N . SER A 1 72 ? 5.789 2.547 -10.618 1.00 89.69 72 SER A N 1
ATOM 584 C CA . SER A 1 72 ? 6.240 2.954 -9.289 1.00 89.69 72 SER A CA 1
ATOM 585 C C . SER A 1 72 ? 7.663 3.495 -9.318 1.00 89.69 72 SER A C 1
ATOM 587 O O . SER A 1 72 ? 8.446 3.168 -10.203 1.00 89.69 72 SER A O 1
ATOM 589 N N . THR A 1 73 ? 7.992 4.317 -8.331 1.00 86.56 73 THR A N 1
ATOM 590 C CA . THR A 1 73 ? 9.370 4.656 -7.968 1.00 86.56 73 THR A CA 1
ATOM 591 C C . THR A 1 73 ? 9.668 4.067 -6.595 1.00 86.56 73 THR A C 1
ATOM 593 O O . THR A 1 73 ? 8.751 3.765 -5.822 1.00 86.56 73 THR A O 1
ATOM 596 N N . GLN A 1 74 ? 10.944 3.891 -6.292 1.00 85.00 74 GLN A N 1
ATOM 597 C CA . GLN A 1 74 ? 11.402 3.264 -5.066 1.00 85.00 74 GLN A CA 1
ATOM 598 C C . GLN A 1 74 ? 12.396 4.152 -4.320 1.00 85.00 74 GLN A C 1
ATOM 600 O O . GLN A 1 74 ? 13.133 4.930 -4.919 1.00 85.00 74 GLN A O 1
ATOM 605 N N . ASN A 1 75 ? 12.448 3.970 -3.004 1.00 81.75 75 ASN A N 1
ATOM 606 C CA . ASN A 1 75 ? 13.642 4.265 -2.217 1.00 81.75 75 ASN A CA 1
ATOM 607 C C . ASN A 1 75 ? 14.548 3.016 -2.177 1.00 81.75 75 ASN A C 1
ATOM 609 O O . ASN A 1 75 ? 14.264 2.017 -2.830 1.00 81.75 75 ASN A O 1
ATOM 613 N N . VAL A 1 76 ? 15.614 3.049 -1.371 1.00 74.69 76 VAL A N 1
ATOM 614 C CA . VAL A 1 76 ? 16.678 2.022 -1.291 1.00 74.69 76 VAL A CA 1
ATOM 615 C C . VAL A 1 76 ? 16.184 0.564 -1.263 1.00 74.69 76 VAL A C 1
ATOM 617 O O . VAL A 1 76 ? 16.835 -0.299 -1.833 1.00 74.69 76 VAL A O 1
ATOM 620 N N . TYR A 1 77 ? 15.046 0.273 -0.624 1.00 82.25 77 TYR A N 1
ATOM 621 C CA . TYR A 1 77 ? 14.527 -1.097 -0.461 1.00 82.25 77 TYR A CA 1
ATOM 622 C C . TYR A 1 77 ? 13.174 -1.339 -1.144 1.00 82.25 77 TYR A C 1
ATOM 624 O O . TYR A 1 77 ? 12.468 -2.291 -0.805 1.00 82.25 77 TYR A O 1
ATOM 632 N N . GLY A 1 78 ? 12.756 -0.431 -2.026 1.00 88.00 78 GLY A N 1
ATOM 633 C CA . GLY A 1 78 ? 11.465 -0.528 -2.693 1.00 88.00 78 GLY A CA 1
ATOM 634 C C . GLY A 1 78 ? 11.499 -1.398 -3.942 1.00 88.00 78 GLY A C 1
ATOM 635 O O . GLY A 1 78 ? 12.370 -2.244 -4.130 1.00 88.00 78 GLY A O 1
ATOM 636 N N . ILE A 1 79 ? 10.484 -1.213 -4.781 1.00 91.69 79 ILE A N 1
ATOM 637 C CA . ILE A 1 79 ? 10.349 -1.898 -6.059 1.00 91.69 79 ILE A CA 1
ATOM 638 C C . ILE A 1 79 ? 9.918 -0.913 -7.137 1.00 91.69 79 ILE A C 1
ATOM 640 O O . ILE A 1 79 ? 8.917 -0.202 -7.010 1.00 91.69 79 ILE A O 1
ATOM 644 N N . THR A 1 80 ? 10.605 -0.985 -8.265 1.00 92.06 80 THR A N 1
ATOM 645 C CA . THR A 1 80 ? 10.202 -0.353 -9.512 1.00 92.06 80 THR A CA 1
ATOM 646 C C . THR A 1 80 ? 9.454 -1.362 -10.374 1.00 92.06 80 THR A C 1
ATOM 648 O O . THR A 1 80 ? 10.010 -2.347 -10.862 1.00 92.06 80 THR A O 1
ATOM 651 N N . TRP A 1 81 ? 8.160 -1.127 -10.566 1.00 93.50 81 TRP A N 1
ATOM 652 C CA . TRP A 1 81 ? 7.327 -1.915 -11.464 1.00 93.50 81 TRP A CA 1
ATOM 653 C C . TRP A 1 81 ? 7.358 -1.327 -12.864 1.00 93.50 81 TRP A C 1
ATO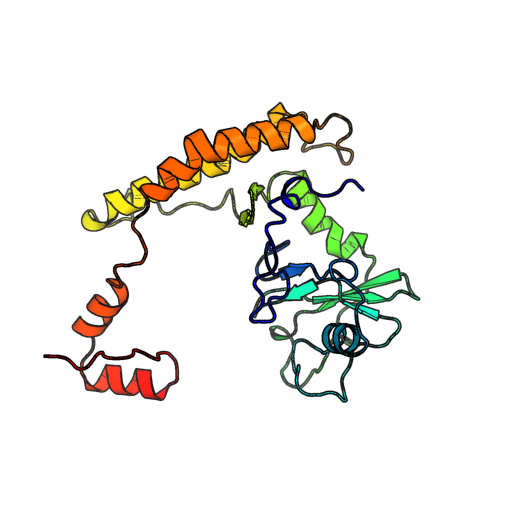M 655 O O . TRP A 1 81 ? 7.028 -0.157 -13.062 1.00 93.50 81 TRP A O 1
ATOM 665 N N . ILE A 1 82 ? 7.715 -2.155 -13.841 1.00 93.88 82 ILE A N 1
ATOM 666 C CA . ILE A 1 82 ? 7.822 -1.749 -15.243 1.00 93.88 82 ILE A CA 1
ATOM 667 C C . ILE A 1 82 ? 6.864 -2.596 -16.061 1.00 93.88 82 ILE A C 1
ATOM 669 O O . ILE A 1 82 ? 7.006 -3.817 -16.133 1.00 93.88 82 ILE A O 1
ATOM 673 N N . TYR A 1 83 ? 5.863 -1.937 -16.634 1.00 94.44 83 TYR A N 1
ATOM 674 C CA . TYR A 1 83 ? 4.807 -2.541 -17.430 1.00 94.44 83 TYR A CA 1
ATOM 675 C C . TYR A 1 83 ? 5.092 -2.361 -18.912 1.00 94.44 83 TYR A C 1
ATOM 677 O O . TYR A 1 83 ? 5.175 -1.235 -19.393 1.00 94.44 83 TYR A O 1
ATOM 685 N N . ASP A 1 84 ? 5.217 -3.463 -19.632 1.00 94.62 84 ASP A N 1
ATOM 686 C CA . ASP A 1 84 ? 5.357 -3.461 -21.080 1.00 94.62 84 ASP A CA 1
ATOM 687 C C . ASP A 1 84 ? 3.965 -3.453 -21.722 1.00 94.62 84 ASP A C 1
ATOM 689 O O . ASP A 1 84 ? 3.157 -4.366 -21.531 1.00 94.62 84 ASP A O 1
ATOM 693 N N . THR A 1 85 ? 3.678 -2.390 -22.467 1.00 93.38 85 THR A N 1
ATOM 694 C CA . THR A 1 85 ? 2.377 -2.175 -23.106 1.00 93.38 85 THR A CA 1
ATOM 695 C C . THR A 1 85 ? 2.139 -3.068 -24.319 1.00 93.38 85 THR A C 1
ATOM 697 O O . THR A 1 85 ? 0.979 -3.296 -24.659 1.00 93.38 85 THR A O 1
ATOM 700 N N . GLU A 1 86 ? 3.190 -3.601 -24.949 1.00 94.88 86 GLU A N 1
ATOM 701 C CA . GLU A 1 86 ? 3.058 -4.503 -26.098 1.00 94.88 86 GLU A CA 1
ATOM 702 C C . GLU A 1 86 ? 2.740 -5.928 -25.650 1.00 94.88 86 GLU A C 1
ATOM 704 O O . GLU A 1 86 ? 1.863 -6.586 -26.212 1.00 94.88 86 GLU A O 1
ATOM 709 N N . THR A 1 87 ? 3.441 -6.408 -24.622 1.00 95.31 87 THR A N 1
ATOM 710 C CA . THR A 1 87 ? 3.271 -7.779 -24.118 1.00 95.31 87 THR A CA 1
ATOM 711 C C . THR A 1 87 ? 2.233 -7.888 -23.002 1.00 95.31 87 THR A C 1
ATOM 713 O O . THR A 1 87 ? 1.792 -8.993 -22.683 1.00 95.31 87 THR A O 1
ATOM 716 N N . CYS A 1 88 ? 1.812 -6.761 -22.421 1.00 95.75 88 CYS A N 1
ATOM 717 C CA . CYS A 1 88 ? 0.959 -6.685 -21.231 1.00 95.75 88 CYS A CA 1
ATOM 718 C C . CYS A 1 88 ? 1.558 -7.389 -20.001 1.00 95.75 88 CYS A C 1
ATOM 720 O O . CYS A 1 88 ? 0.829 -7.856 -19.117 1.00 95.75 88 CYS A O 1
ATOM 722 N N . LEU A 1 89 ? 2.887 -7.486 -19.945 1.00 96.69 89 LEU A N 1
ATOM 723 C CA . LEU A 1 89 ? 3.617 -8.132 -18.863 1.00 96.69 89 LEU A CA 1
ATOM 724 C C . LEU A 1 89 ? 4.273 -7.101 -17.950 1.00 96.69 89 LEU A C 1
ATOM 726 O O . LEU A 1 89 ? 4.501 -5.949 -18.317 1.00 96.69 89 LEU A O 1
ATOM 730 N N . LEU A 1 90 ? 4.569 -7.533 -16.729 1.00 96.19 90 LEU A N 1
ATOM 731 C CA . LEU A 1 90 ? 5.150 -6.698 -15.694 1.00 96.19 90 LEU A CA 1
ATOM 732 C C . LEU A 1 90 ? 6.493 -7.280 -15.247 1.00 96.19 90 LEU A C 1
ATOM 734 O O . LEU A 1 90 ? 6.664 -8.499 -15.155 1.00 96.19 90 LEU A O 1
ATOM 738 N N . ARG A 1 91 ? 7.441 -6.393 -14.954 1.00 94.94 91 ARG A N 1
ATOM 739 C CA . ARG A 1 91 ? 8.710 -6.720 -14.305 1.00 94.94 91 ARG A CA 1
ATOM 740 C C . ARG A 1 91 ? 8.764 -6.075 -12.931 1.00 94.94 91 ARG A C 1
ATOM 742 O O . ARG A 1 91 ? 8.389 -4.915 -12.761 1.00 94.94 91 ARG A O 1
ATOM 749 N N . GLU A 1 92 ? 9.233 -6.854 -11.969 1.00 93.25 92 GLU A N 1
ATOM 750 C CA . GLU A 1 92 ? 9.581 -6.394 -10.630 1.00 93.25 92 GLU A CA 1
ATOM 751 C C . GLU A 1 92 ? 11.081 -6.124 -10.607 1.00 93.25 92 GLU A C 1
ATOM 753 O O . GLU A 1 92 ? 11.871 -7.066 -10.669 1.00 93.25 92 GLU A O 1
ATOM 758 N N . TRP A 1 93 ? 11.476 -4.855 -10.563 1.00 91.12 93 TRP A N 1
ATOM 759 C CA . TRP A 1 93 ? 12.881 -4.477 -10.545 1.00 91.12 93 TRP A CA 1
ATOM 760 C C . TRP A 1 93 ? 13.254 -3.829 -9.216 1.00 91.12 93 TRP A C 1
ATOM 762 O O . TRP A 1 93 ? 12.599 -2.896 -8.759 1.00 91.12 93 TRP A O 1
ATOM 772 N N . LYS A 1 94 ? 14.316 -4.346 -8.602 1.00 89.44 94 LYS A N 1
ATOM 773 C CA . LYS A 1 94 ? 14.917 -3.835 -7.372 1.00 89.44 94 LYS A CA 1
ATOM 774 C C . LYS A 1 94 ? 16.341 -3.426 -7.695 1.00 89.44 94 LYS A C 1
ATOM 776 O O . LYS A 1 94 ? 17.236 -4.271 -7.756 1.00 89.44 94 LYS A O 1
ATOM 781 N N . SER A 1 95 ? 16.524 -2.143 -7.982 1.00 80.00 95 SER A N 1
ATOM 782 C CA . SER A 1 95 ? 17.814 -1.618 -8.449 1.00 80.00 95 SER A CA 1
ATOM 783 C C . SER A 1 95 ? 18.960 -1.931 -7.483 1.00 80.00 95 SER A C 1
ATOM 785 O O . SER A 1 95 ? 20.031 -2.327 -7.922 1.00 80.00 95 SER A O 1
ATOM 787 N N . PHE A 1 96 ? 18.717 -1.841 -6.173 1.00 77.25 96 PHE A N 1
ATOM 788 C CA . PHE A 1 96 ? 19.740 -2.043 -5.141 1.00 77.25 96 PHE A CA 1
ATOM 789 C C . PHE A 1 96 ? 19.998 -3.512 -4.767 1.00 77.25 96 PHE A C 1
ATOM 791 O O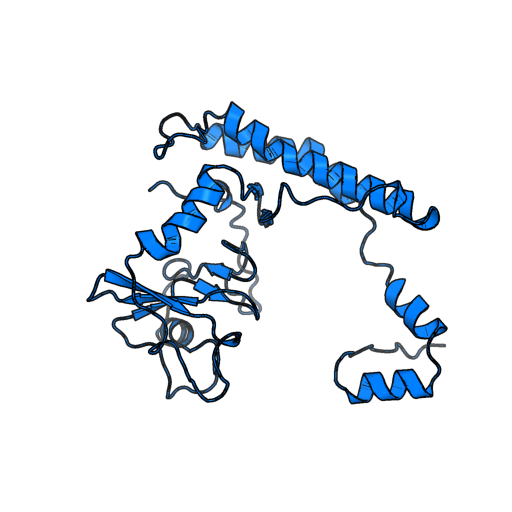 . PHE A 1 96 ? 20.985 -3.792 -4.092 1.00 77.25 96 PHE A O 1
ATOM 798 N N . ASP A 1 97 ? 19.151 -4.445 -5.215 1.00 80.56 97 ASP A N 1
ATOM 799 C CA . ASP A 1 97 ? 19.359 -5.890 -5.016 1.00 80.56 97 ASP A CA 1
ATOM 800 C C . ASP A 1 97 ? 20.185 -6.514 -6.158 1.00 80.56 97 ASP A C 1
ATOM 802 O O . ASP A 1 97 ? 20.579 -7.679 -6.080 1.00 80.56 97 ASP A O 1
ATOM 806 N N . SER A 1 98 ? 20.404 -5.769 -7.246 1.00 72.12 98 SER A N 1
ATOM 807 C CA . SER A 1 98 ? 21.156 -6.244 -8.410 1.00 72.12 98 SER A CA 1
ATOM 808 C C . SER A 1 98 ? 22.665 -6.115 -8.173 1.00 72.12 98 SER A C 1
ATOM 810 O O . SER A 1 98 ? 23.115 -5.233 -7.442 1.00 72.12 98 SER A O 1
ATOM 812 N N . GLU A 1 99 ? 23.459 -6.999 -8.785 1.00 74.88 99 GLU A N 1
ATOM 813 C CA . GLU A 1 99 ? 24.922 -6.867 -8.772 1.00 74.88 99 GLU A CA 1
ATOM 814 C C . GLU A 1 99 ? 25.329 -5.504 -9.376 1.00 74.88 99 GLU A C 1
ATOM 816 O O . GLU A 1 99 ? 24.688 -5.075 -10.340 1.00 74.88 99 GLU A O 1
ATOM 821 N N . PRO A 1 100 ? 26.369 -4.817 -8.858 1.00 68.81 100 PRO A N 1
ATOM 822 C CA . PRO A 1 100 ? 26.754 -3.470 -9.306 1.00 68.81 100 PRO A CA 1
ATOM 823 C C . PRO A 1 100 ? 27.009 -3.341 -10.815 1.00 68.81 100 PRO A C 1
ATOM 825 O O . PRO A 1 100 ? 26.897 -2.255 -11.383 1.00 68.81 100 PRO A O 1
ATOM 828 N N . GLU A 1 101 ? 27.381 -4.439 -11.471 1.00 72.38 101 GLU A N 1
ATOM 829 C CA . GLU A 1 101 ? 27.658 -4.509 -12.903 1.00 72.38 101 GLU A CA 1
ATOM 830 C C . GLU A 1 101 ? 26.390 -4.673 -13.760 1.00 72.38 101 GLU A C 1
ATOM 832 O O . GLU A 1 101 ? 26.430 -4.460 -14.976 1.00 72.38 101 GLU A O 1
ATOM 837 N N . VAL A 1 102 ? 25.260 -5.049 -13.153 1.00 76.00 102 VAL A N 1
ATOM 838 C CA . VAL A 1 102 ? 23.998 -5.307 -13.848 1.00 76.00 102 VAL A CA 1
ATOM 839 C C . VAL A 1 102 ? 23.141 -4.047 -13.834 1.00 76.00 102 VAL A C 1
ATOM 841 O O . VAL A 1 102 ? 22.404 -3.778 -12.888 1.00 76.00 102 VAL A O 1
ATOM 844 N N . ARG A 1 103 ? 23.217 -3.288 -14.929 1.00 76.81 103 ARG A N 1
ATOM 845 C CA . ARG A 1 103 ? 22.408 -2.082 -15.119 1.00 76.81 103 ARG A CA 1
ATOM 846 C C . ARG A 1 103 ? 20.996 -2.405 -15.589 1.00 76.81 103 ARG A C 1
ATOM 848 O O . ARG A 1 103 ? 20.777 -3.243 -16.470 1.00 76.81 103 ARG A O 1
ATOM 855 N N . GLY A 1 104 ? 20.050 -1.657 -15.045 1.00 82.25 104 GLY A N 1
ATOM 856 C CA . GLY A 1 104 ? 18.665 -1.642 -15.468 1.00 82.25 104 GLY A CA 1
ATOM 857 C C . GLY A 1 104 ? 17.835 -2.864 -15.162 1.00 82.25 104 GLY A C 1
ATOM 858 O O . GLY A 1 104 ? 18.123 -3.601 -14.242 1.00 82.25 104 GLY A O 1
ATOM 859 N N . PHE A 1 105 ? 16.738 -3.050 -15.897 1.00 86.62 105 PHE A N 1
ATOM 860 C CA . PHE A 1 105 ? 15.690 -4.003 -15.518 1.00 86.62 105 PHE A CA 1
ATOM 861 C C . PHE A 1 105 ? 15.585 -5.226 -16.439 1.00 86.62 105 PHE A C 1
ATOM 863 O O . PHE A 1 105 ? 14.741 -6.096 -16.220 1.00 86.62 105 PHE A O 1
ATOM 870 N N . ASN A 1 106 ? 16.385 -5.305 -17.505 1.00 86.81 106 ASN A N 1
ATOM 871 C CA . ASN A 1 106 ? 16.208 -6.322 -18.550 1.00 86.81 106 ASN A CA 1
ATOM 872 C C . ASN A 1 106 ? 16.410 -7.758 -18.039 1.00 86.81 106 ASN A C 1
ATOM 874 O O . ASN A 1 106 ? 15.788 -8.688 -18.562 1.00 86.81 106 ASN A O 1
ATOM 878 N N . HIS A 1 107 ? 17.225 -7.935 -16.996 1.00 86.38 107 HIS A N 1
ATOM 879 C CA . HIS A 1 107 ? 17.422 -9.210 -16.304 1.00 86.38 107 HIS A CA 1
ATOM 880 C C . HIS A 1 107 ? 16.270 -9.580 -15.366 1.00 86.38 107 HIS A C 1
ATOM 882 O O . HIS A 1 107 ? 16.125 -10.753 -15.021 1.00 86.38 107 HIS A O 1
ATOM 888 N N . ALA A 1 108 ? 15.453 -8.610 -14.947 1.00 89.12 108 ALA A N 1
ATOM 889 C CA . ALA A 1 108 ? 14.356 -8.853 -14.023 1.00 89.12 108 ALA A CA 1
ATOM 890 C C . ALA A 1 108 ? 13.315 -9.787 -14.667 1.00 89.12 108 ALA A C 1
ATOM 892 O O . ALA A 1 108 ? 12.918 -9.549 -15.812 1.00 89.12 108 ALA A O 1
ATOM 893 N N . PRO A 1 109 ? 12.831 -10.830 -13.969 1.00 91.19 109 PRO A N 1
ATOM 894 C CA . PRO A 1 109 ? 11.856 -11.759 -14.528 1.00 91.19 109 PRO A CA 1
ATOM 895 C C . PRO A 1 109 ? 10.586 -11.065 -15.030 1.00 91.19 109 PRO A C 1
ATOM 897 O O . PRO A 1 109 ? 10.035 -10.186 -14.367 1.00 91.19 109 PRO A O 1
ATOM 900 N N . VAL A 1 110 ? 10.092 -11.518 -16.183 1.00 94.69 110 VAL A N 1
ATOM 901 C CA . VAL A 1 110 ? 8.823 -11.069 -16.769 1.00 94.69 110 VAL A CA 1
ATOM 902 C C . VAL A 1 110 ? 7.703 -11.989 -16.318 1.00 94.69 110 VAL A C 1
ATOM 904 O O . VAL A 1 110 ? 7.820 -13.206 -16.459 1.00 94.69 110 VAL A O 1
ATOM 907 N N . LYS A 1 111 ? 6.619 -11.421 -15.790 1.00 97.19 111 LYS A N 1
ATOM 908 C CA . LYS A 1 111 ? 5.458 -12.182 -15.309 1.00 97.19 111 LYS A CA 1
ATOM 909 C C . LYS A 1 111 ? 4.154 -11.460 -15.621 1.00 97.19 111 LYS A C 1
ATOM 911 O O . LYS A 1 111 ? 4.149 -10.284 -15.990 1.00 97.19 111 LYS A O 1
ATOM 916 N N . LEU A 1 112 ? 3.030 -12.149 -15.442 1.00 97.00 112 LEU A N 1
ATOM 917 C CA . LEU A 1 112 ? 1.726 -11.501 -15.511 1.00 97.00 112 LEU A CA 1
ATOM 918 C C . LEU A 1 112 ? 1.571 -10.496 -14.355 1.00 97.00 112 LEU A C 1
ATOM 920 O O . LEU A 1 112 ? 2.014 -10.770 -13.233 1.00 97.00 112 LEU A O 1
ATOM 924 N N . PRO A 1 113 ? 0.861 -9.370 -14.561 1.00 95.56 113 PRO A N 1
ATOM 925 C CA . PRO A 1 113 ? 0.577 -8.420 -13.486 1.00 95.56 113 PRO A CA 1
ATOM 926 C C . PRO A 1 113 ? -0.094 -9.067 -12.268 1.00 95.56 113 PRO A C 1
ATOM 928 O O . PRO A 1 113 ? 0.177 -8.685 -11.135 1.00 95.56 113 PRO A O 1
ATOM 931 N N . THR A 1 114 ? -0.939 -10.080 -12.476 1.00 94.19 114 THR A N 1
ATOM 932 C CA . THR A 1 114 ? -1.604 -10.823 -11.397 1.00 94.19 114 THR A CA 1
ATOM 933 C C . THR A 1 114 ? -0.643 -11.659 -10.557 1.00 94.19 114 THR A C 1
ATOM 935 O O . THR A 1 114 ? -0.919 -11.874 -9.381 1.00 94.19 114 THR A O 1
ATOM 938 N N . GLU A 1 115 ? 0.477 -12.110 -11.117 1.00 96.00 115 GLU A N 1
ATOM 939 C CA . GLU A 1 115 ? 1.487 -12.876 -10.381 1.00 96.00 115 GLU A CA 1
ATOM 940 C C . GLU A 1 115 ? 2.349 -11.969 -9.499 1.00 96.00 115 GLU A C 1
ATOM 942 O O . GLU A 1 115 ? 2.689 -12.353 -8.382 1.00 96.00 115 GLU A O 1
ATOM 947 N N . ILE A 1 116 ? 2.669 -10.760 -9.973 1.00 94.38 116 ILE A N 1
ATOM 948 C CA . ILE A 1 116 ? 3.481 -9.787 -9.225 1.00 94.38 116 ILE A CA 1
ATOM 949 C C . ILE A 1 116 ? 2.623 -9.006 -8.225 1.00 94.38 116 ILE A C 1
ATOM 951 O O . ILE A 1 116 ? 2.942 -8.947 -7.042 1.00 94.38 116 ILE A O 1
ATOM 955 N N . LEU A 1 117 ? 1.510 -8.416 -8.671 1.00 92.88 117 LEU A N 1
ATOM 956 C CA . LEU A 1 117 ? 0.670 -7.540 -7.844 1.00 92.88 117 LEU A CA 1
ATOM 957 C C . LEU A 1 117 ? -0.365 -8.307 -7.016 1.00 92.88 117 LEU A C 1
ATOM 959 O O . LEU A 1 117 ? -0.886 -7.772 -6.035 1.00 92.88 117 LEU A O 1
ATOM 963 N N . GLY A 1 118 ? -0.683 -9.550 -7.391 1.00 92.50 118 GLY A N 1
ATOM 964 C CA . GLY A 1 118 ? -1.669 -10.385 -6.701 1.00 92.50 118 GLY A CA 1
ATOM 965 C C . GLY A 1 118 ? -1.381 -10.562 -5.208 1.00 92.50 118 GLY A C 1
ATOM 966 O O . GLY A 1 118 ? -2.268 -10.265 -4.406 1.00 92.50 118 GLY A O 1
ATOM 967 N N . PRO A 1 119 ? -0.161 -10.970 -4.804 1.00 92.88 119 PRO A N 1
ATOM 968 C CA . PRO A 1 119 ? 0.206 -11.093 -3.394 1.00 92.88 119 PRO A CA 1
ATOM 969 C C . PRO A 1 119 ? 0.035 -9.792 -2.597 1.00 92.88 119 PRO A C 1
ATOM 971 O O . PRO A 1 119 ? -0.469 -9.822 -1.477 1.00 92.88 119 PRO A O 1
ATOM 974 N N . TRP A 1 120 ? 0.397 -8.640 -3.168 1.00 91.12 120 TRP A N 1
ATOM 975 C CA . TRP A 1 120 ? 0.249 -7.333 -2.510 1.00 91.12 120 TRP A CA 1
ATOM 976 C C . TRP A 1 120 ? -1.216 -6.910 -2.391 1.00 91.12 120 TRP A C 1
ATOM 978 O O . TRP A 1 120 ? -1.665 -6.491 -1.325 1.00 91.12 120 TRP A O 1
ATOM 988 N N . THR A 1 121 ? -1.985 -7.098 -3.465 1.00 91.00 121 THR A N 1
ATOM 989 C CA . THR A 1 121 ? -3.434 -6.848 -3.490 1.00 91.00 121 THR A CA 1
ATOM 990 C C . THR A 1 121 ? -4.143 -7.672 -2.420 1.00 91.00 121 THR A C 1
ATOM 992 O O . THR A 1 121 ? -5.027 -7.175 -1.726 1.00 91.00 121 THR A O 1
ATOM 995 N N . GLU A 1 122 ? -3.724 -8.923 -2.247 1.00 93.06 122 GLU A N 1
ATOM 996 C CA . GLU A 1 122 ? -4.267 -9.833 -1.247 1.00 93.06 122 GLU A CA 1
ATOM 997 C C . GLU A 1 122 ? -4.005 -9.353 0.190 1.00 93.06 122 GLU A C 1
ATOM 999 O O . GLU A 1 122 ? -4.901 -9.463 1.029 1.00 93.06 122 GLU A O 1
ATOM 1004 N N . LYS A 1 123 ? -2.833 -8.764 0.473 1.00 93.06 123 LYS A N 1
ATOM 1005 C CA . LYS A 1 123 ? -2.523 -8.187 1.794 1.00 93.06 123 LYS A CA 1
ATOM 1006 C C . LYS A 1 123 ? -3.446 -7.020 2.142 1.00 93.06 123 LYS A C 1
ATOM 1008 O O . LYS A 1 123 ? -3.990 -6.985 3.244 1.00 93.06 123 LYS A O 1
ATOM 1013 N N . TYR A 1 124 ? -3.692 -6.108 1.200 1.00 91.00 124 TYR A N 1
ATOM 1014 C CA . TYR A 1 124 ? -4.688 -5.044 1.385 1.00 91.00 124 TYR A CA 1
ATOM 1015 C C . TYR A 1 124 ? -6.099 -5.613 1.548 1.00 91.00 124 TYR A C 1
ATOM 1017 O O . TYR A 1 124 ? -6.831 -5.220 2.453 1.00 91.00 124 TYR A O 1
ATOM 1025 N N . ARG A 1 125 ? -6.472 -6.586 0.710 1.00 93.06 125 ARG A N 1
ATOM 1026 C CA . ARG A 1 125 ? -7.788 -7.235 0.748 1.00 93.06 125 ARG A CA 1
ATOM 1027 C C . ARG A 1 125 ? -8.081 -7.889 2.095 1.00 93.06 125 ARG A C 1
ATOM 1029 O O . ARG A 1 125 ? -9.184 -7.767 2.617 1.00 93.06 125 ARG A O 1
ATOM 1036 N N . LYS A 1 126 ? -7.084 -8.552 2.674 1.00 93.81 126 LYS A N 1
ATOM 1037 C CA . LYS A 1 126 ? -7.173 -9.208 3.981 1.00 93.81 126 LYS A CA 1
ATOM 1038 C C . LYS A 1 126 ? -6.936 -8.271 5.165 1.00 93.81 126 LYS A C 1
ATOM 1040 O O . LYS A 1 126 ? -6.896 -8.753 6.291 1.00 93.81 126 LYS A O 1
ATOM 1045 N N . LEU A 1 127 ? -6.769 -6.965 4.930 1.00 92.62 127 LEU A N 1
ATOM 1046 C CA . LEU A 1 127 ? -6.452 -5.975 5.968 1.00 92.62 127 LEU A CA 1
ATOM 1047 C C . LEU A 1 127 ? -5.175 -6.327 6.764 1.00 92.62 127 LEU A C 1
ATOM 1049 O O . LEU A 1 127 ? -5.043 -5.994 7.946 1.00 92.62 127 LEU A O 1
ATOM 1053 N N . GLN A 1 128 ? -4.239 -7.011 6.097 1.00 92.62 128 GLN A N 1
ATOM 1054 C CA . GLN A 1 128 ? -2.871 -7.243 6.570 1.00 92.62 128 GLN A CA 1
ATOM 1055 C C . GLN A 1 128 ? -1.998 -6.019 6.320 1.00 92.62 128 GLN A C 1
ATOM 1057 O O . GLN A 1 128 ? -1.030 -5.821 7.031 1.00 92.62 128 GLN A O 1
ATOM 1062 N N . PHE A 1 129 ? -2.343 -5.204 5.322 1.00 91.56 129 PHE A N 1
ATOM 1063 C CA . PHE A 1 129 ? -1.863 -3.834 5.182 1.00 91.56 129 PHE A CA 1
ATOM 1064 C C . PHE A 1 129 ? -3.025 -2.893 5.482 1.00 91.56 129 PHE A C 1
ATOM 1066 O O . PHE A 1 129 ? -4.124 -3.077 4.948 1.00 91.56 129 PHE A O 1
ATOM 1073 N N . LEU A 1 130 ? -2.796 -1.894 6.332 1.00 88.62 130 LEU A N 1
ATOM 1074 C CA . LEU A 1 130 ? -3.829 -0.956 6.761 1.00 88.62 130 LEU A CA 1
ATOM 1075 C C . LEU A 1 130 ? -3.522 0.436 6.219 1.00 88.62 130 LEU A C 1
ATOM 1077 O O . LEU A 1 130 ? -2.568 1.085 6.633 1.00 88.62 130 LEU A O 1
ATOM 1081 N N . GLY A 1 131 ? -4.342 0.892 5.272 1.00 81.75 131 GLY A N 1
ATOM 1082 C CA . GLY A 1 131 ? -4.276 2.258 4.763 1.00 81.75 131 GLY A CA 1
ATOM 1083 C C . GLY A 1 131 ? -4.946 3.243 5.717 1.00 81.75 131 GLY A C 1
ATOM 1084 O O . GLY A 1 131 ? -6.142 3.124 6.001 1.00 81.75 131 GLY A O 1
ATOM 1085 N N . PHE A 1 132 ? -4.175 4.234 6.148 1.00 73.44 132 PHE A N 1
ATOM 1086 C CA . PHE A 1 132 ? -4.564 5.397 6.936 1.00 73.44 132 PHE A CA 1
ATOM 1087 C C . PHE A 1 132 ? -4.598 6.644 6.051 1.00 73.44 132 PHE A C 1
ATOM 1089 O O . PHE A 1 132 ? -4.071 6.658 4.942 1.00 73.44 132 PHE A O 1
ATOM 1096 N N . ALA A 1 133 ? -5.241 7.710 6.522 1.00 66.81 133 ALA A N 1
ATOM 1097 C CA . ALA A 1 133 ? -5.276 8.982 5.807 1.00 66.81 133 ALA A CA 1
ATOM 1098 C C . ALA A 1 133 ? -3.849 9.543 5.603 1.00 66.81 133 ALA A C 1
ATOM 1100 O O . ALA A 1 133 ? -3.319 10.196 6.498 1.00 66.81 133 ALA A O 1
ATOM 1101 N N . GLY A 1 134 ? -3.249 9.282 4.435 1.00 68.31 134 GLY A N 1
ATOM 1102 C CA . GLY A 1 134 ? -1.894 9.711 4.067 1.00 68.31 134 GLY A CA 1
ATOM 1103 C C . GLY A 1 134 ? -0.761 8.715 4.355 1.00 68.31 134 GLY A C 1
ATOM 1104 O O . GLY A 1 134 ? 0.378 9.019 4.040 1.00 68.31 134 GLY A O 1
ATOM 1105 N N . GLU A 1 135 ? -1.028 7.543 4.937 1.00 76.44 135 GLU A N 1
ATOM 1106 C CA . GLU A 1 135 ? 0.015 6.576 5.329 1.00 76.44 135 GLU A CA 1
ATOM 1107 C C . GLU A 1 135 ? -0.498 5.138 5.170 1.00 76.44 135 GLU A C 1
ATOM 1109 O O . GLU A 1 135 ? -1.705 4.900 5.166 1.00 76.44 135 GLU A O 1
ATOM 1114 N N . VAL A 1 136 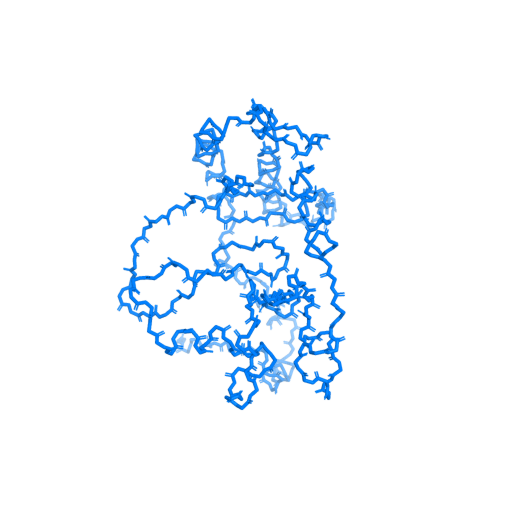? 0.394 4.154 5.062 1.00 84.50 136 VAL A N 1
ATOM 1115 C CA . VAL A 1 136 ? 0.026 2.732 5.118 1.00 84.50 136 VAL A CA 1
ATOM 1116 C C . VAL A 1 136 ? 0.889 2.046 6.161 1.00 84.50 136 VAL A C 1
ATOM 1118 O O . VAL A 1 136 ? 2.107 2.190 6.172 1.00 84.50 136 VAL A O 1
ATOM 1121 N N . ASP A 1 137 ? 0.248 1.272 7.022 1.00 87.44 137 ASP A N 1
ATOM 1122 C CA . ASP A 1 137 ? 0.934 0.345 7.901 1.00 87.44 137 ASP A CA 1
ATOM 1123 C C . ASP A 1 137 ? 1.038 -1.020 7.233 1.00 87.44 137 ASP A C 1
ATOM 1125 O O . ASP A 1 137 ? 0.033 -1.695 6.983 1.00 87.44 137 ASP A O 1
ATOM 1129 N N . PHE A 1 138 ? 2.269 -1.414 6.938 1.00 88.62 138 PHE A N 1
ATOM 1130 C CA . PHE A 1 138 ? 2.580 -2.687 6.303 1.00 88.62 138 PHE A CA 1
ATOM 1131 C C . PHE A 1 138 ? 2.747 -3.833 7.302 1.00 88.62 138 PHE A C 1
ATOM 1133 O O . PHE A 1 138 ? 2.816 -4.991 6.895 1.00 88.62 138 PHE A O 1
ATOM 1140 N N . TYR A 1 139 ? 2.794 -3.527 8.598 1.00 87.44 139 TYR A N 1
ATOM 1141 C CA . TYR A 1 139 ? 3.085 -4.496 9.647 1.00 87.44 139 TYR A CA 1
ATOM 1142 C C . TYR A 1 139 ? 2.153 -4.310 10.861 1.00 87.44 139 TYR A C 1
ATOM 1144 O O . TYR A 1 139 ? 2.619 -4.181 11.995 1.00 87.44 139 TYR A O 1
ATOM 1152 N N . PRO A 1 140 ? 0.816 -4.295 10.663 1.00 83.19 140 PRO A N 1
ATOM 1153 C CA . PRO A 1 140 ? -0.155 -4.062 11.734 1.00 83.19 140 PRO A CA 1
ATOM 1154 C C . PRO A 1 140 ? -0.101 -5.107 12.844 1.00 83.19 140 PRO A C 1
ATOM 1156 O O . PRO A 1 140 ? -0.379 -4.784 13.996 1.00 83.19 140 PRO A O 1
ATOM 1159 N N . ASP A 1 141 ? 0.284 -6.334 12.498 1.00 84.25 141 ASP A N 1
ATOM 1160 C CA . ASP A 1 141 ? 0.301 -7.475 13.409 1.00 84.25 141 ASP A CA 1
ATOM 1161 C C . ASP A 1 141 ? 1.719 -7.797 13.937 1.00 84.25 141 ASP A C 1
ATOM 1163 O O . ASP A 1 141 ? 1.899 -8.814 14.603 1.00 84.25 141 ASP A O 1
ATOM 1167 N N . GLU A 1 142 ? 2.736 -6.969 13.646 1.00 81.88 142 GLU A N 1
ATOM 1168 C CA . GLU A 1 142 ? 4.070 -7.137 14.241 1.00 81.88 142 GLU A CA 1
ATOM 1169 C C . GLU A 1 142 ? 4.080 -6.776 15.732 1.00 81.88 142 GLU A C 1
ATOM 1171 O O . GLU A 1 142 ? 3.471 -5.792 16.166 1.00 81.88 142 GLU A O 1
ATOM 1176 N N . ASP A 1 143 ? 4.822 -7.570 16.511 1.00 67.31 143 ASP A N 1
ATOM 1177 C CA . ASP A 1 143 ? 4.943 -7.397 17.955 1.00 67.31 143 ASP A CA 1
ATOM 1178 C C . ASP A 1 143 ? 5.580 -6.043 18.290 1.00 67.31 143 ASP A C 1
ATOM 1180 O O . ASP A 1 143 ? 6.753 -5.765 18.020 1.00 67.31 143 ASP A O 1
ATOM 1184 N N . TYR A 1 144 ? 4.796 -5.191 18.944 1.00 69.44 144 TYR A N 1
ATOM 1185 C CA . TYR A 1 144 ? 5.304 -3.963 19.532 1.00 69.44 144 TYR A CA 1
ATOM 1186 C C . TYR A 1 144 ? 6.172 -4.298 20.751 1.00 69.44 144 TYR A C 1
ATOM 1188 O O . TYR A 1 144 ? 5.841 -5.208 21.514 1.00 69.44 144 TYR A O 1
ATOM 1196 N N . ARG A 1 145 ? 7.268 -3.547 20.970 1.00 75.69 145 ARG A N 1
ATOM 1197 C CA . ARG A 1 145 ? 8.143 -3.743 22.145 1.00 75.69 145 ARG A CA 1
ATOM 1198 C C . ARG A 1 145 ? 7.308 -3.852 23.410 1.00 75.69 145 ARG A C 1
ATOM 1200 O O . ARG A 1 145 ? 6.494 -2.962 23.683 1.00 75.69 145 ARG A O 1
ATOM 1207 N N . LYS A 1 146 ? 7.548 -4.907 24.182 1.00 81.75 146 LYS A N 1
ATOM 1208 C CA . LYS A 1 146 ? 6.802 -5.160 25.411 1.00 81.75 146 LYS A CA 1
ATOM 1209 C C . LYS A 1 146 ? 7.143 -4.098 26.446 1.00 81.75 146 LYS A C 1
ATOM 1211 O O . LYS A 1 146 ? 8.259 -3.576 26.473 1.00 81.75 146 LYS A O 1
ATOM 1216 N N . ARG A 1 147 ? 6.185 -3.766 27.311 1.00 82.69 147 ARG A N 1
ATOM 1217 C CA . ARG A 1 147 ? 6.357 -2.729 28.340 1.00 82.69 147 ARG A CA 1
ATOM 1218 C C . ARG A 1 147 ? 7.569 -3.011 29.228 1.00 82.69 147 ARG A C 1
ATOM 1220 O O . ARG A 1 147 ? 8.279 -2.089 29.615 1.00 82.69 147 ARG A O 1
ATOM 1227 N N . GLU A 1 148 ? 7.801 -4.284 29.528 1.00 85.19 148 GLU A N 1
ATOM 1228 C CA . GLU A 1 148 ? 8.854 -4.788 30.411 1.00 85.19 148 GLU A CA 1
ATOM 1229 C C . GLU A 1 148 ? 10.264 -4.571 29.839 1.00 85.19 148 GLU A C 1
ATOM 1231 O O . GLU A 1 148 ? 11.237 -4.533 30.585 1.00 85.19 148 GLU A O 1
ATOM 1236 N N . GLU A 1 149 ? 10.380 -4.388 28.522 1.00 86.12 149 GLU A N 1
ATOM 1237 C CA . GLU A 1 149 ? 11.647 -4.160 27.815 1.00 86.12 149 GLU A CA 1
ATOM 1238 C C . GLU A 1 149 ? 12.035 -2.669 27.780 1.00 86.12 149 GLU A C 1
ATOM 1240 O O . GLU A 1 149 ? 13.086 -2.293 27.250 1.00 86.12 149 GLU A O 1
ATOM 1245 N N . VAL A 1 150 ? 11.182 -1.791 28.318 1.00 83.81 150 VAL A N 1
ATOM 1246 C CA . VAL A 1 150 ? 11.333 -0.338 28.226 1.00 83.81 150 VAL A CA 1
ATOM 1247 C C . VAL A 1 150 ? 11.861 0.225 29.547 1.00 83.81 150 VAL A C 1
ATOM 1249 O O . VAL A 1 150 ? 11.216 0.070 30.582 1.00 83.81 150 VAL A O 1
ATOM 1252 N N . PRO A 1 151 ? 12.994 0.955 29.535 1.00 86.19 151 PRO A N 1
ATOM 1253 C CA . PRO A 1 151 ? 13.491 1.640 30.725 1.00 86.19 151 PRO A CA 1
ATOM 1254 C C . PRO A 1 151 ? 12.448 2.597 31.313 1.00 86.19 151 PRO A C 1
ATOM 1256 O O . PRO A 1 151 ? 11.794 3.318 30.559 1.00 86.19 151 PRO A O 1
ATOM 1259 N N . GLU A 1 152 ? 12.364 2.687 32.643 1.00 86.56 152 GLU A N 1
ATOM 1260 C CA . GLU A 1 152 ? 11.341 3.471 33.360 1.00 86.56 152 GLU A CA 1
ATOM 1261 C C . GLU A 1 152 ? 11.218 4.919 32.854 1.00 86.56 152 GLU A C 1
ATOM 1263 O O . GLU A 1 152 ? 10.124 5.392 32.546 1.00 86.56 152 GLU A O 1
ATOM 1268 N N . ARG A 1 153 ? 12.361 5.580 32.615 1.00 84.56 153 ARG A N 1
ATOM 1269 C CA . ARG A 1 153 ? 12.443 6.946 32.058 1.00 84.56 153 ARG A CA 1
ATOM 1270 C C . ARG A 1 153 ? 11.766 7.126 30.690 1.00 84.56 153 ARG A C 1
ATOM 1272 O O . ARG A 1 153 ? 11.497 8.250 30.284 1.00 84.56 153 ARG A O 1
ATOM 1279 N N . ARG A 1 154 ? 11.525 6.041 29.946 1.00 85.19 154 ARG A N 1
ATOM 1280 C CA . ARG A 1 154 ? 10.886 6.040 28.618 1.00 85.19 154 ARG A CA 1
ATOM 1281 C C . ARG A 1 154 ? 9.461 5.484 28.638 1.00 85.19 154 ARG A C 1
ATOM 1283 O O . ARG A 1 154 ? 8.827 5.484 27.584 1.00 85.19 154 ARG A O 1
ATOM 1290 N N . LEU A 1 155 ? 8.938 5.057 29.791 1.00 86.44 155 LEU A N 1
ATOM 1291 C CA . LEU A 1 155 ? 7.604 4.454 29.881 1.00 86.44 155 LEU A CA 1
ATOM 1292 C C . LEU A 1 155 ? 6.494 5.403 29.427 1.00 86.44 155 LEU A C 1
ATOM 1294 O O . LEU A 1 155 ? 5.596 4.962 28.721 1.00 86.44 155 LEU A O 1
ATOM 1298 N N . GLY A 1 156 ? 6.572 6.698 29.756 1.00 85.38 156 GLY A N 1
ATOM 1299 C CA . GLY A 1 156 ? 5.580 7.682 29.299 1.00 85.38 156 GLY A CA 1
ATOM 1300 C C . GLY A 1 156 ? 5.524 7.800 27.771 1.00 85.38 156 GLY A C 1
ATOM 1301 O O . GLY A 1 156 ? 4.451 7.738 27.175 1.00 85.38 156 GLY A O 1
ATOM 1302 N N . ASN A 1 157 ? 6.692 7.872 27.123 1.00 85.81 157 ASN A N 1
ATOM 1303 C CA . ASN A 1 157 ? 6.798 7.929 25.662 1.00 85.81 157 ASN A CA 1
ATOM 1304 C C . ASN A 1 157 ? 6.335 6.627 25.005 1.00 85.81 157 ASN A C 1
ATOM 1306 O O . ASN A 1 157 ? 5.680 6.657 23.965 1.00 85.81 157 ASN A O 1
ATOM 1310 N N . TRP A 1 158 ? 6.684 5.487 25.604 1.00 87.31 158 TRP A N 1
ATOM 1311 C CA . TRP A 1 158 ? 6.222 4.187 25.136 1.00 87.31 158 TRP A CA 1
ATOM 1312 C C . TRP A 1 158 ? 4.703 4.065 25.247 1.00 87.31 158 TRP A C 1
ATOM 1314 O O . TRP A 1 158 ? 4.078 3.696 24.261 1.00 87.31 158 TRP A O 1
ATOM 1324 N N . GLN A 1 159 ? 4.104 4.455 26.377 1.00 88.62 159 GLN A N 1
ATOM 1325 C CA . GLN A 1 159 ? 2.656 4.390 26.582 1.00 88.62 159 GLN A CA 1
ATOM 1326 C C . GLN A 1 159 ? 1.915 5.256 25.560 1.00 88.62 159 GLN A C 1
ATOM 1328 O O . GLN A 1 159 ? 0.988 4.778 24.919 1.00 88.62 159 GLN A O 1
ATOM 1333 N N . ALA A 1 160 ? 2.365 6.495 25.337 1.00 87.31 160 ALA A N 1
ATOM 1334 C CA . ALA A 1 160 ? 1.747 7.381 24.351 1.00 87.31 160 ALA A CA 1
ATOM 1335 C C . ALA A 1 160 ? 1.801 6.796 22.926 1.00 87.31 160 ALA A C 1
ATOM 1337 O O . ALA A 1 160 ? 0.816 6.856 22.188 1.00 87.31 160 ALA A O 1
ATOM 1338 N N . ARG A 1 161 ? 2.937 6.194 22.540 1.00 85.69 161 ARG A N 1
ATOM 1339 C CA . ARG A 1 161 ? 3.086 5.528 21.236 1.00 85.69 161 ARG A CA 1
ATOM 1340 C C . ARG A 1 161 ? 2.255 4.255 21.136 1.00 85.69 161 ARG A C 1
ATOM 1342 O O . ARG A 1 161 ? 1.645 4.026 20.100 1.00 85.69 161 ARG A O 1
ATOM 1349 N N . HIS A 1 162 ? 2.211 3.461 22.199 1.00 88.50 162 HIS A N 1
ATOM 1350 C CA . HIS A 1 162 ? 1.395 2.258 22.282 1.00 88.50 162 HIS A CA 1
ATOM 1351 C C . HIS A 1 162 ? -0.095 2.600 22.150 1.00 88.50 162 HIS A C 1
ATOM 1353 O O . HIS A 1 162 ? -0.789 2.004 21.335 1.00 88.50 162 HIS A O 1
ATOM 1359 N N . ASP A 1 163 ? -0.589 3.605 22.873 1.00 89.56 163 ASP A N 1
ATOM 1360 C CA . ASP A 1 163 ? -1.991 4.029 22.797 1.00 89.56 163 ASP A CA 1
ATOM 1361 C C . ASP A 1 163 ? -2.349 4.537 21.395 1.00 89.56 163 ASP A C 1
ATOM 1363 O O . ASP A 1 163 ? -3.390 4.171 20.847 1.00 89.56 163 ASP A O 1
ATOM 1367 N N . ASN A 1 164 ? -1.466 5.335 20.782 1.00 87.62 164 ASN A N 1
ATOM 1368 C CA . ASN A 1 164 ? -1.631 5.776 19.399 1.00 87.62 164 ASN A CA 1
ATOM 1369 C C . ASN A 1 164 ? -1.654 4.588 18.422 1.00 87.62 164 ASN A C 1
ATOM 1371 O O . ASN A 1 164 ? -2.547 4.516 17.581 1.00 87.62 164 ASN A O 1
ATOM 1375 N N . ARG A 1 165 ? -0.738 3.626 18.586 1.00 87.00 165 ARG A N 1
ATOM 1376 C CA . ARG A 1 165 ? -0.662 2.401 17.783 1.00 87.00 165 ARG A CA 1
ATOM 1377 C C . ARG A 1 165 ? -1.939 1.574 17.887 1.00 87.00 165 ARG A C 1
ATOM 1379 O O . ARG A 1 165 ? -2.538 1.238 16.871 1.00 87.00 165 ARG A O 1
ATOM 1386 N N . MET A 1 166 ? -2.391 1.285 19.104 1.00 89.56 166 MET A N 1
ATOM 1387 C CA . MET A 1 166 ? -3.611 0.510 19.326 1.00 89.56 166 MET A CA 1
ATOM 1388 C C . MET A 1 166 ? -4.844 1.219 18.765 1.00 89.56 166 MET A C 1
ATOM 1390 O O . MET A 1 166 ? -5.739 0.561 18.242 1.00 89.56 166 MET A O 1
ATOM 1394 N N . ALA A 1 167 ? -4.892 2.554 18.828 1.00 89.38 167 ALA A N 1
ATOM 1395 C CA . ALA A 1 167 ? -5.954 3.325 18.195 1.00 89.38 167 ALA A CA 1
ATOM 1396 C C . ALA A 1 167 ? -5.890 3.255 16.661 1.00 89.38 167 ALA A C 1
ATOM 1398 O O . ALA A 1 167 ? -6.929 3.089 16.031 1.00 89.38 167 ALA A O 1
ATOM 1399 N N . GLN A 1 168 ? -4.703 3.326 16.054 1.00 87.00 168 GLN A N 1
ATOM 1400 C CA . GLN A 1 168 ? -4.541 3.140 14.608 1.00 87.00 168 GLN A CA 1
ATOM 1401 C C . GLN A 1 168 ? -5.061 1.764 14.168 1.00 87.00 168 GLN A C 1
ATOM 1403 O O . GLN A 1 168 ? -5.847 1.676 13.232 1.00 87.00 168 GLN A O 1
ATOM 1408 N N . LEU A 1 169 ? -4.732 0.686 14.882 1.00 90.00 169 LEU A N 1
ATOM 1409 C CA . LEU A 1 169 ? -5.185 -0.660 14.505 1.00 90.00 169 LEU A CA 1
ATOM 1410 C C . LEU A 1 169 ? -6.721 -0.812 14.461 1.00 90.00 169 LEU A C 1
ATOM 1412 O O . LEU A 1 169 ? -7.223 -1.624 13.682 1.00 90.00 169 LEU A O 1
ATOM 1416 N N . LYS A 1 170 ? -7.479 0.027 15.185 1.00 91.12 170 LYS A N 1
ATOM 1417 C CA . LYS A 1 170 ? -8.955 0.067 15.115 1.00 91.12 170 LYS A CA 1
ATOM 1418 C C . LYS A 1 170 ? -9.510 0.523 13.766 1.00 91.12 170 LYS A C 1
ATOM 1420 O O . LYS A 1 170 ? -10.700 0.366 13.517 1.00 91.12 170 LYS A O 1
ATOM 1425 N N . ILE A 1 171 ? -8.681 1.041 12.857 1.00 89.75 171 ILE A N 1
ATOM 1426 C CA . ILE A 1 171 ? -9.127 1.310 11.484 1.00 89.75 171 ILE A CA 1
ATOM 1427 C C . ILE A 1 171 ? -9.662 0.043 10.807 1.00 89.75 171 ILE A C 1
ATOM 1429 O O . ILE A 1 171 ? -10.559 0.125 9.970 1.00 89.75 171 ILE A O 1
ATOM 1433 N N . ARG A 1 172 ? -9.133 -1.130 11.184 1.00 92.81 172 ARG A N 1
ATOM 1434 C CA . ARG A 1 172 ? -9.594 -2.431 10.697 1.00 92.81 172 ARG A CA 1
ATOM 1435 C C . ARG A 1 172 ? -11.079 -2.624 11.001 1.00 92.81 172 ARG A C 1
AT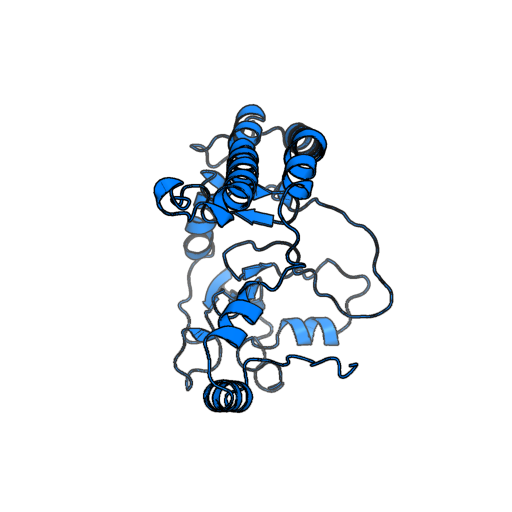OM 1437 O O . ARG A 1 172 ? -11.821 -3.026 10.111 1.00 92.81 172 ARG A O 1
ATOM 1444 N N . ASP A 1 173 ? -11.511 -2.249 12.201 1.00 94.81 173 ASP A N 1
ATOM 1445 C CA . ASP A 1 173 ? -12.913 -2.329 12.613 1.00 94.81 173 ASP A CA 1
ATOM 1446 C C . ASP A 1 173 ? -13.786 -1.423 11.736 1.00 94.81 173 ASP A C 1
ATOM 1448 O O . ASP A 1 173 ? -14.826 -1.863 11.257 1.00 94.81 173 ASP A O 1
ATOM 1452 N N . LEU A 1 174 ? -13.320 -0.211 11.398 1.00 94.12 174 LEU A N 1
ATOM 1453 C CA . LEU A 1 174 ? -14.053 0.687 10.495 1.00 94.12 174 LEU A CA 1
ATOM 1454 C C . LEU A 1 174 ? -14.232 0.097 9.088 1.00 94.12 174 LEU A C 1
ATOM 1456 O O . LEU A 1 174 ? -15.301 0.251 8.498 1.00 94.12 174 LEU A O 1
ATOM 1460 N N . TYR A 1 175 ? -13.211 -0.576 8.538 1.00 93.94 175 TYR A N 1
ATOM 1461 C CA . TYR A 1 175 ? -13.345 -1.278 7.253 1.00 93.94 175 TYR A CA 1
ATOM 1462 C C . TYR A 1 175 ? -14.449 -2.340 7.330 1.00 93.94 175 TYR A C 1
ATOM 1464 O O . TYR A 1 175 ? -15.337 -2.367 6.475 1.00 93.94 175 TYR A O 1
ATOM 1472 N N . LEU A 1 176 ? -14.413 -3.184 8.364 1.00 96.00 176 LEU A N 1
ATOM 1473 C CA . LEU A 1 176 ? -15.375 -4.272 8.555 1.00 96.00 176 LEU A CA 1
ATOM 1474 C C . LEU A 1 176 ? -16.800 -3.746 8.790 1.00 96.00 176 LEU A C 1
ATOM 1476 O O . LEU A 1 176 ? -17.742 -4.222 8.159 1.00 96.00 176 LEU A O 1
ATOM 1480 N N . GLU A 1 177 ? -16.966 -2.721 9.627 1.00 96.69 177 GLU A N 1
ATOM 1481 C CA . GLU A 1 177 ? -18.256 -2.066 9.891 1.00 96.69 177 GLU A CA 1
ATOM 1482 C C . GLU A 1 177 ? -18.867 -1.423 8.640 1.00 96.69 177 GLU A C 1
ATOM 1484 O O . GLU A 1 177 ? -20.092 -1.344 8.510 1.00 96.69 177 GLU A O 1
ATOM 1489 N N . CYS A 1 178 ? -18.025 -0.984 7.703 1.00 96.00 178 CYS A N 1
ATOM 1490 C CA . CYS A 1 178 ? -18.455 -0.441 6.417 1.00 96.00 178 CYS A CA 1
ATOM 1491 C C . CYS A 1 178 ? -18.676 -1.522 5.351 1.00 96.00 178 CYS A C 1
ATOM 1493 O O . CYS A 1 178 ? -18.870 -1.182 4.188 1.00 96.00 178 CYS A O 1
ATOM 1495 N N . GLY A 1 179 ? -18.671 -2.806 5.717 1.00 96.06 179 GLY A N 1
ATOM 1496 C CA . GLY A 1 179 ? -19.022 -3.908 4.820 1.00 96.06 179 GLY A CA 1
ATOM 1497 C C . GLY A 1 179 ? -17.858 -4.471 4.007 1.00 96.06 179 GLY A C 1
ATOM 1498 O O . GLY A 1 179 ? -18.105 -5.115 2.986 1.00 96.06 179 GLY A O 1
ATOM 1499 N N . TRP A 1 180 ? -16.609 -4.232 4.425 1.00 95.94 180 TRP A N 1
ATOM 1500 C CA . TRP A 1 180 ? -15.439 -4.880 3.829 1.00 95.94 180 TRP A CA 1
ATOM 1501 C C . TRP A 1 180 ? -15.406 -6.371 4.178 1.00 95.94 180 TRP A C 1
ATOM 1503 O O . TRP A 1 180 ? -15.473 -6.740 5.351 1.00 95.94 180 TRP A O 1
ATOM 1513 N N . ASP A 1 181 ? -15.235 -7.228 3.175 1.00 95.69 181 ASP A N 1
ATOM 1514 C CA . ASP A 1 181 ? -15.147 -8.678 3.350 1.00 95.69 181 ASP A CA 1
ATOM 1515 C C . ASP A 1 181 ? -13.731 -9.186 3.042 1.00 95.69 181 ASP A C 1
ATOM 1517 O O . ASP A 1 181 ? -13.309 -9.296 1.887 1.00 95.69 181 ASP A O 1
ATOM 1521 N N . VAL A 1 182 ? -13.000 -9.569 4.091 1.00 94.94 182 VAL A N 1
ATOM 1522 C CA . VAL A 1 182 ? -11.628 -10.099 4.000 1.00 94.94 182 VAL A CA 1
ATOM 1523 C C . VAL A 1 182 ? -11.526 -11.449 3.283 1.00 94.94 182 VAL A C 1
ATOM 1525 O O . VAL A 1 182 ? -10.432 -11.855 2.883 1.00 94.94 182 VAL A O 1
ATOM 1528 N N . ASN A 1 183 ? -12.637 -12.153 3.065 1.00 94.88 183 ASN A N 1
ATOM 1529 C CA . ASN A 1 183 ? -12.684 -13.444 2.376 1.00 94.88 183 ASN A CA 1
ATOM 1530 C C . ASN A 1 183 ? -13.150 -13.326 0.918 1.00 94.88 183 ASN A C 1
ATOM 1532 O O . ASN A 1 183 ? -12.847 -14.210 0.115 1.00 94.88 183 ASN A O 1
ATOM 1536 N N . SER A 1 184 ? -13.798 -12.221 0.541 1.00 93.00 184 SER A N 1
ATOM 1537 C CA . SER A 1 184 ? -14.254 -11.980 -0.831 1.00 93.00 184 SER A CA 1
ATOM 1538 C C . SER A 1 184 ? -13.240 -11.199 -1.671 1.00 93.00 184 SER A C 1
ATOM 1540 O O . SER A 1 184 ? -12.582 -10.264 -1.210 1.00 93.00 184 SER A O 1
ATOM 1542 N N . LYS A 1 185 ? -13.124 -11.568 -2.954 1.00 89.00 185 LYS A N 1
ATOM 1543 C CA . LYS A 1 185 ? -12.386 -10.792 -3.972 1.00 89.00 185 LYS A CA 1
ATOM 1544 C C . LYS A 1 185 ? -13.132 -9.529 -4.403 1.00 89.00 185 LYS A C 1
ATOM 1546 O O . LYS A 1 185 ? -12.497 -8.551 -4.787 1.00 89.00 185 LYS A O 1
ATOM 1551 N N . SER A 1 186 ? -14.459 -9.571 -4.354 1.00 90.00 186 SER A N 1
ATOM 1552 C CA . SER A 1 186 ? -15.336 -8.435 -4.643 1.00 90.00 186 SER A CA 1
ATOM 1553 C C . SER A 1 186 ? -15.680 -7.709 -3.345 1.00 90.00 186 SER A C 1
ATOM 1555 O O . SER A 1 186 ? -15.834 -8.346 -2.307 1.00 90.00 186 SER A O 1
ATOM 1557 N N . GLN A 1 187 ? -15.771 -6.384 -3.393 1.00 89.81 187 GLN A N 1
ATOM 1558 C CA . GLN A 1 187 ? -16.098 -5.544 -2.234 1.00 89.81 187 GLN A CA 1
ATOM 1559 C C . GLN A 1 187 ? -17.398 -4.786 -2.509 1.00 89.81 187 GLN A C 1
ATOM 1561 O O . GLN A 1 187 ? -17.492 -3.582 -2.301 1.00 89.81 187 GLN A O 1
ATOM 1566 N N . ASP A 1 188 ? -18.390 -5.494 -3.051 1.00 92.00 188 ASP A N 1
ATOM 1567 C CA . ASP A 1 188 ? -19.633 -4.891 -3.545 1.00 92.00 188 ASP A CA 1
ATOM 1568 C C . ASP A 1 188 ? -20.514 -4.368 -2.401 1.00 92.00 188 ASP A C 1
ATOM 1570 O O . ASP A 1 188 ? -21.314 -3.455 -2.588 1.00 92.00 188 ASP A O 1
ATOM 1574 N N . THR A 1 189 ? -20.339 -4.921 -1.200 1.00 91.94 189 THR A N 1
ATOM 1575 C CA . THR A 1 189 ? -21.014 -4.503 0.035 1.00 91.94 189 THR A CA 1
ATOM 1576 C C . THR A 1 189 ? -20.317 -3.352 0.752 1.00 91.94 189 THR A C 1
ATOM 1578 O O . THR A 1 189 ? -20.854 -2.848 1.737 1.00 91.94 189 THR A O 1
ATOM 1581 N N . PHE A 1 190 ? -19.127 -2.945 0.301 1.00 95.12 190 PHE A N 1
ATOM 1582 C CA . PHE A 1 190 ? -18.336 -1.935 0.990 1.00 95.12 190 PHE A CA 1
ATOM 1583 C C . PHE A 1 190 ? -18.854 -0.520 0.708 1.00 95.12 190 PHE A C 1
ATOM 1585 O O . PHE A 1 190 ? -18.738 0.004 -0.404 1.00 95.12 190 PHE A O 1
ATOM 1592 N N . ASP A 1 191 ? -19.366 0.142 1.744 1.00 95.25 191 ASP A N 1
ATOM 1593 C CA . ASP A 1 191 ? -19.765 1.543 1.688 1.00 95.25 191 ASP A CA 1
ATOM 1594 C C . ASP A 1 191 ? -18.544 2.456 1.852 1.00 95.25 191 ASP A C 1
ATOM 1596 O O . ASP A 1 191 ? -18.170 2.902 2.942 1.00 95.25 191 ASP A O 1
ATOM 1600 N N . ARG A 1 192 ? -17.919 2.760 0.712 1.00 89.50 192 ARG A N 1
ATOM 1601 C CA . ARG A 1 192 ? -16.749 3.641 0.637 1.00 89.50 192 ARG A CA 1
ATOM 1602 C C . ARG A 1 192 ? -17.015 5.033 1.205 1.00 89.50 192 ARG A C 1
ATOM 1604 O O . ARG A 1 192 ? -16.112 5.613 1.804 1.00 89.50 192 ARG A O 1
ATOM 1611 N N . LYS A 1 193 ? -18.205 5.597 0.976 1.00 91.19 193 LYS A N 1
ATOM 1612 C CA . LYS A 1 193 ? -18.519 6.964 1.410 1.00 91.19 193 LYS A CA 1
ATOM 1613 C C . LYS A 1 193 ? -18.579 7.009 2.932 1.00 91.19 193 LYS A C 1
ATOM 1615 O O . LYS A 1 193 ? -17.882 7.819 3.540 1.00 91.19 193 LYS A O 1
ATOM 1620 N N . ARG A 1 194 ? -19.327 6.077 3.526 1.00 94.25 194 ARG A N 1
ATOM 1621 C CA . ARG A 1 194 ? -19.421 5.927 4.978 1.00 94.25 194 ARG A CA 1
ATOM 1622 C C . ARG A 1 194 ? -18.058 5.670 5.615 1.00 94.25 194 ARG A C 1
ATOM 1624 O O . ARG A 1 194 ? -17.741 6.297 6.620 1.00 94.25 194 ARG A O 1
ATOM 1631 N N . PHE A 1 195 ? -17.226 4.819 5.010 1.00 92.81 195 PHE A N 1
ATOM 1632 C CA . PHE A 1 195 ? -15.870 4.572 5.506 1.00 92.81 195 PHE A CA 1
ATOM 1633 C C . PHE A 1 195 ? -15.030 5.850 5.573 1.00 92.81 195 PHE A C 1
ATOM 1635 O O . PHE A 1 195 ? -14.383 6.102 6.586 1.00 92.81 195 PHE A O 1
ATOM 1642 N N . VAL A 1 196 ? -15.035 6.668 4.514 1.00 88.00 196 VAL A N 1
ATOM 1643 C CA . VAL A 1 196 ? -14.270 7.925 4.490 1.00 88.00 196 VAL A CA 1
ATOM 1644 C C . VAL A 1 196 ? -14.765 8.883 5.575 1.00 88.00 196 VAL A C 1
ATOM 1646 O O . VAL A 1 196 ? -13.945 9.440 6.300 1.00 88.00 196 VAL A O 1
ATOM 1649 N N . GLU A 1 197 ? -16.081 9.031 5.735 1.00 90.75 197 GLU A N 1
ATOM 1650 C CA . GLU A 1 197 ? -16.679 9.879 6.775 1.00 90.75 197 GLU A CA 1
ATOM 1651 C C . GLU A 1 197 ? -16.298 9.401 8.189 1.00 90.75 197 GLU A C 1
ATOM 1653 O O . GLU A 1 197 ? -15.772 10.181 8.985 1.00 90.75 197 GLU A O 1
ATOM 1658 N N . MET A 1 198 ? -16.473 8.106 8.477 1.00 93.00 198 MET A N 1
ATOM 1659 C CA . MET A 1 198 ? -16.136 7.509 9.776 1.00 93.00 198 MET A CA 1
ATOM 1660 C C . MET A 1 198 ? -14.636 7.578 10.074 1.00 93.00 198 MET A C 1
ATOM 1662 O O . MET A 1 198 ? -14.244 7.880 11.199 1.00 93.00 198 MET A O 1
ATOM 1666 N N . ARG A 1 199 ? -13.781 7.343 9.072 1.00 90.62 199 ARG A N 1
ATOM 1667 C CA . ARG A 1 199 ? -12.325 7.463 9.211 1.00 90.62 199 ARG A CA 1
ATOM 1668 C C . ARG A 1 199 ? -11.911 8.887 9.559 1.00 90.62 199 ARG A C 1
ATOM 1670 O O . ARG A 1 199 ? -11.073 9.060 10.439 1.00 90.62 199 ARG A O 1
ATOM 1677 N N . GLU A 1 200 ? -12.442 9.896 8.869 1.00 89.06 200 GLU A N 1
ATOM 1678 C CA . GLU A 1 200 ? -12.084 11.291 9.152 1.00 89.06 200 GLU A CA 1
ATOM 1679 C C . GLU A 1 200 ? -12.567 11.728 10.535 1.00 89.06 200 GLU A C 1
ATOM 1681 O O . GLU A 1 200 ? -11.813 12.374 11.263 1.00 89.06 200 GLU A O 1
ATOM 1686 N N . GLN A 1 201 ? -13.772 11.318 10.936 1.00 91.94 201 GLN A N 1
ATOM 1687 C CA . GLN A 1 201 ? -14.257 11.555 12.292 1.00 91.94 201 GLN A CA 1
ATOM 1688 C C . GLN A 1 201 ? -13.344 10.886 13.331 1.00 91.94 201 GLN A C 1
ATOM 1690 O O . GLN A 1 201 ? -12.864 11.546 14.251 1.00 91.94 201 GLN A O 1
ATOM 1695 N N . PHE A 1 202 ? -13.021 9.602 13.143 1.00 92.06 202 PHE A N 1
ATOM 1696 C CA . PHE A 1 202 ? -12.121 8.858 14.025 1.00 92.06 202 PHE A CA 1
ATOM 1697 C C . PHE A 1 202 ? -10.726 9.493 14.103 1.00 92.06 202 PHE A C 1
ATOM 1699 O O . PHE A 1 202 ? -10.125 9.569 15.178 1.00 92.06 202 PHE A O 1
ATOM 1706 N N . ARG A 1 203 ? -10.211 10.003 12.978 1.00 88.69 203 ARG A N 1
ATOM 1707 C CA . ARG A 1 203 ? -8.939 10.725 12.933 1.00 88.69 203 ARG A CA 1
ATOM 1708 C C . ARG A 1 203 ? -8.976 11.955 13.836 1.00 88.69 203 ARG A C 1
ATOM 1710 O O . ARG A 1 203 ? -8.109 12.089 14.692 1.00 88.69 203 ARG A O 1
ATOM 1717 N N . VAL A 1 204 ? -9.978 12.815 13.669 1.00 90.69 204 VAL A N 1
ATOM 1718 C CA . VAL A 1 204 ? -10.089 14.080 14.412 1.00 90.69 204 VAL A CA 1
ATOM 1719 C C . VAL A 1 204 ? -10.371 13.848 15.898 1.00 90.69 204 VAL A C 1
ATOM 1721 O O . VAL A 1 204 ? -9.789 14.521 16.746 1.00 90.69 204 VAL A O 1
ATOM 1724 N N . GLU A 1 205 ? -11.245 12.901 16.232 1.00 94.06 205 GLU A N 1
ATOM 1725 C CA . GLU A 1 205 ? -11.701 12.687 17.611 1.00 94.06 205 GLU A CA 1
ATOM 1726 C C . GLU A 1 205 ? -10.754 11.810 18.441 1.00 94.06 205 GLU A C 1
ATOM 1728 O O . GLU A 1 205 ? -10.674 11.977 19.659 1.00 94.06 205 GLU A O 1
ATOM 1733 N N . VAL A 1 206 ? -10.029 10.880 17.807 1.00 92.25 206 VAL A N 1
ATOM 1734 C CA . VAL A 1 206 ? -9.218 9.872 18.511 1.00 92.25 206 VAL A CA 1
ATOM 1735 C C . VAL A 1 206 ? -7.740 9.980 18.158 1.00 92.25 206 VAL A C 1
ATOM 1737 O O . VAL A 1 206 ? -6.904 10.116 19.055 1.00 92.25 206 VAL A O 1
ATOM 1740 N N . LEU A 1 207 ? -7.391 9.927 16.869 1.00 87.94 207 LEU A N 1
ATOM 1741 C CA . LEU A 1 207 ? -5.985 9.837 16.462 1.00 87.94 207 LEU A CA 1
ATOM 1742 C C . LEU A 1 207 ? -5.224 11.147 16.667 1.00 87.94 207 LEU A C 1
ATOM 1744 O O . LEU A 1 207 ? -4.152 11.115 17.267 1.00 87.94 207 LEU A O 1
ATOM 1748 N N . ASP A 1 208 ? -5.760 12.281 16.216 1.00 88.00 208 ASP A N 1
ATOM 1749 C CA . ASP A 1 208 ? -5.109 13.592 16.312 1.00 88.00 208 ASP A CA 1
ATOM 1750 C C . ASP A 1 208 ? -4.805 13.966 17.783 1.00 88.00 208 ASP A C 1
ATOM 1752 O O . ASP A 1 208 ? -3.660 14.329 18.081 1.00 88.00 208 ASP A O 1
ATOM 1756 N N . PRO A 1 209 ? -5.733 13.796 18.754 1.00 91.38 209 PRO A N 1
ATOM 1757 C CA . PRO A 1 209 ? -5.433 14.000 20.171 1.00 91.38 209 PRO A CA 1
ATOM 1758 C C . PRO A 1 209 ? -4.322 13.095 20.709 1.00 91.38 209 PRO A C 1
ATOM 1760 O O . PRO A 1 209 ? -3.493 13.559 21.491 1.00 91.38 209 PRO A O 1
ATOM 1763 N N . LEU A 1 210 ? -4.277 11.821 20.304 1.00 88.88 210 LEU A N 1
ATOM 1764 C CA . LEU A 1 210 ? -3.208 10.901 20.706 1.00 88.88 210 LEU A CA 1
ATOM 1765 C C . LEU A 1 210 ? -1.870 11.286 20.066 1.00 88.88 210 LEU A C 1
ATOM 1767 O O . LEU A 1 210 ? -0.844 11.260 20.742 1.00 88.88 210 LEU A O 1
ATOM 1771 N N . ARG A 1 211 ? -1.878 11.716 18.799 1.00 84.62 211 ARG A N 1
ATOM 1772 C CA . ARG A 1 211 ? -0.685 12.181 18.079 1.00 84.62 211 ARG A CA 1
ATOM 1773 C C . ARG A 1 211 ? -0.083 13.420 18.732 1.00 84.62 211 ARG A C 1
ATOM 1775 O O . ARG A 1 211 ? 1.130 13.505 18.873 1.00 84.62 211 ARG A O 1
ATOM 1782 N N . ASN A 1 212 ? -0.925 14.334 19.209 1.00 85.00 212 ASN A N 1
ATOM 1783 C CA . ASN A 1 212 ? -0.493 15.539 19.921 1.00 85.00 212 ASN A CA 1
ATOM 1784 C C . ASN A 1 212 ? 0.126 15.255 21.300 1.00 85.00 212 ASN A C 1
ATOM 1786 O O . ASN A 1 212 ? 0.828 16.111 21.836 1.00 85.00 212 ASN A O 1
ATOM 1790 N N . ARG A 1 213 ? -0.122 14.071 21.877 1.00 83.81 213 ARG A N 1
ATOM 1791 C CA . ARG A 1 213 ? 0.522 13.603 23.117 1.00 83.81 213 ARG A CA 1
ATOM 1792 C C . ARG A 1 213 ? 1.850 12.902 22.864 1.00 83.81 213 ARG A C 1
ATOM 1794 O O . ARG A 1 213 ? 2.578 12.640 23.821 1.00 83.81 213 ARG A O 1
ATOM 1801 N N . LEU A 1 214 ? 2.156 12.557 21.612 1.00 82.31 214 LEU A N 1
ATOM 1802 C CA . LEU A 1 214 ? 3.442 11.963 21.293 1.00 82.31 214 LEU A CA 1
ATOM 1803 C C . LEU A 1 214 ? 4.541 12.993 21.570 1.00 82.31 214 LEU A C 1
ATOM 1805 O O . LEU A 1 214 ? 4.384 14.168 21.226 1.00 82.31 214 LEU A O 1
ATOM 1809 N N . PRO A 1 215 ? 5.663 12.573 22.175 1.00 72.94 215 PRO A N 1
ATOM 1810 C CA . PRO A 1 215 ? 6.814 13.449 22.315 1.00 72.94 215 PRO A CA 1
ATOM 1811 C C . PRO A 1 215 ? 7.221 13.933 20.922 1.00 72.94 215 PRO A C 1
ATOM 1813 O O . PRO A 1 215 ? 7.465 13.118 20.026 1.00 72.94 215 PRO A O 1
ATOM 1816 N N . ARG A 1 216 ? 7.276 15.256 20.729 1.00 66.81 216 ARG A N 1
ATOM 1817 C CA . ARG A 1 216 ? 7.852 15.827 19.510 1.00 66.81 216 ARG A CA 1
ATOM 1818 C C . ARG A 1 216 ? 9.309 15.379 19.429 1.00 66.81 216 ARG A C 1
ATOM 1820 O O . ARG A 1 216 ? 9.998 15.316 20.446 1.00 66.81 216 ARG A O 1
ATOM 1827 N N . TYR A 1 217 ? 9.775 15.079 18.221 1.00 51.38 217 TYR A N 1
ATOM 1828 C CA . TYR A 1 217 ? 11.172 14.719 17.951 1.00 51.38 217 TYR A CA 1
ATOM 1829 C C . TYR A 1 217 ? 12.170 15.859 18.250 1.00 51.38 217 TYR A C 1
ATOM 1831 O O . TYR A 1 217 ? 13.363 15.693 18.023 1.00 51.38 217 TYR A O 1
ATOM 1839 N N . ASP A 1 218 ? 11.707 16.977 18.814 1.00 40.91 218 ASP A N 1
ATOM 1840 C CA . ASP A 1 218 ? 12.493 18.163 19.161 1.00 40.91 218 ASP A CA 1
ATOM 1841 C C . ASP A 1 218 ? 13.552 17.906 20.252 1.00 40.91 218 ASP A C 1
ATOM 1843 O O . ASP A 1 218 ? 14.415 18.749 20.467 1.00 40.91 218 ASP A O 1
ATOM 1847 N N . ASN A 1 219 ? 13.562 16.729 20.889 1.00 38.50 219 ASN A N 1
ATOM 1848 C CA . ASN A 1 219 ? 14.660 16.304 21.755 1.00 38.50 219 ASN A CA 1
ATOM 1849 C C . ASN A 1 219 ? 15.460 15.176 21.108 1.00 38.50 219 ASN A C 1
ATOM 1851 O O . ASN A 1 219 ? 15.209 13.980 21.290 1.00 38.50 219 ASN A O 1
ATOM 1855 N N . ILE A 1 220 ? 16.481 15.619 20.384 1.00 43.22 220 ILE A N 1
ATOM 1856 C CA . ILE A 1 220 ? 17.711 14.920 20.029 1.00 43.22 220 ILE A CA 1
ATOM 1857 C C . ILE A 1 220 ? 18.434 14.453 21.319 1.00 43.22 220 ILE A C 1
ATOM 1859 O O . ILE A 1 220 ? 19.531 14.877 21.657 1.00 43.22 220 ILE A O 1
ATOM 1863 N N . ASP A 1 221 ? 17.821 13.554 22.084 1.00 42.97 221 ASP A N 1
ATOM 1864 C CA . ASP A 1 221 ? 18.445 12.949 23.272 1.00 42.97 221 ASP A CA 1
ATOM 1865 C C . ASP A 1 221 ? 19.319 11.741 22.883 1.00 42.97 221 ASP A C 1
ATOM 1867 O O . ASP A 1 221 ? 20.152 11.262 23.648 1.00 42.97 221 ASP A O 1
ATOM 1871 N N . ILE A 1 222 ? 19.167 11.259 21.642 1.00 46.56 222 ILE A N 1
ATOM 1872 C CA . ILE A 1 222 ? 20.032 10.225 21.063 1.00 46.56 222 ILE A CA 1
ATOM 1873 C C . ILE A 1 222 ? 21.397 10.819 20.694 1.00 46.56 222 ILE A C 1
ATOM 1875 O O . ILE A 1 222 ? 22.414 10.178 20.957 1.00 46.56 222 ILE A O 1
ATOM 1879 N N . SER A 1 223 ? 21.457 12.044 20.155 1.00 51.25 223 SER A N 1
ATOM 1880 C CA . SER A 1 223 ? 22.751 12.639 19.797 1.00 51.25 223 SER A CA 1
ATOM 1881 C C . SER A 1 223 ? 23.512 13.158 21.012 1.00 51.25 223 SER A C 1
ATOM 1883 O O . SER A 1 223 ? 24.731 13.077 20.991 1.00 51.25 223 SER A O 1
ATOM 1885 N N . LEU A 1 224 ? 22.849 13.597 22.091 1.00 44.78 224 LEU A N 1
ATOM 1886 C CA . LEU A 1 224 ? 23.539 13.959 23.339 1.00 44.78 224 LEU A CA 1
ATOM 1887 C C . LEU A 1 224 ? 24.087 12.734 24.088 1.00 44.78 224 LEU A C 1
ATOM 1889 O O . LEU A 1 224 ? 25.231 12.775 24.528 1.00 44.78 224 LEU A O 1
ATOM 1893 N N . GLU A 1 225 ? 23.359 11.610 24.173 1.00 45.66 225 GLU A N 1
ATOM 1894 C CA . GLU A 1 225 ? 23.927 10.370 24.742 1.00 45.66 225 GLU A CA 1
ATOM 1895 C C . GLU A 1 225 ? 25.075 9.801 23.883 1.00 45.66 225 GLU A C 1
ATOM 1897 O O . GLU A 1 225 ? 26.022 9.247 24.440 1.00 45.66 225 GLU A O 1
ATOM 1902 N N . LEU A 1 226 ? 25.036 9.957 22.552 1.00 49.28 226 LEU A N 1
ATOM 1903 C CA . LEU A 1 226 ? 26.156 9.613 21.660 1.00 49.28 226 LEU A CA 1
ATOM 1904 C C . LEU A 1 226 ? 27.329 10.603 21.777 1.00 49.28 226 LEU A C 1
ATOM 1906 O O . LEU A 1 226 ? 28.479 10.185 21.698 1.00 49.28 226 LEU A O 1
ATOM 1910 N N . LEU A 1 227 ? 27.068 11.892 22.003 1.00 51.06 227 LEU A N 1
ATOM 1911 C CA . LEU A 1 227 ? 28.098 12.913 22.241 1.00 51.06 227 LEU A CA 1
ATOM 1912 C C . LEU A 1 227 ? 28.771 12.753 23.611 1.00 51.06 227 LEU A C 1
ATOM 1914 O O . LEU A 1 227 ? 29.959 13.016 23.734 1.00 51.06 227 LEU A O 1
ATOM 1918 N N . LEU A 1 228 ? 28.037 12.301 24.632 1.00 51.34 228 LEU A N 1
ATOM 1919 C CA . LEU A 1 228 ? 28.543 12.125 26.000 1.00 51.34 228 LEU A CA 1
ATOM 1920 C C . LEU A 1 228 ? 29.263 10.785 26.227 1.00 51.34 228 LEU A C 1
ATOM 1922 O O . LEU A 1 228 ? 29.947 10.630 27.236 1.00 51.34 228 LEU A O 1
ATOM 1926 N N . ARG A 1 229 ? 29.096 9.806 25.328 1.00 54.22 229 ARG A N 1
ATOM 1927 C CA . ARG A 1 229 ? 29.726 8.475 25.430 1.00 54.22 229 ARG A CA 1
ATOM 1928 C C . ARG A 1 229 ? 30.973 8.299 24.570 1.00 54.22 229 ARG A C 1
ATOM 1930 O O . ARG A 1 229 ? 31.722 7.367 24.835 1.00 54.22 229 ARG A O 1
ATOM 1937 N N . ASN A 1 230 ? 31.176 9.152 23.572 1.00 59.94 230 ASN A N 1
ATOM 1938 C CA . ASN A 1 230 ? 32.298 9.046 22.646 1.00 59.94 230 ASN A CA 1
ATOM 1939 C C . ASN A 1 230 ? 33.369 10.088 22.983 1.00 59.94 230 ASN A C 1
ATOM 1941 O O . ASN A 1 230 ? 33.047 11.229 23.323 1.00 59.94 230 ASN A O 1
ATOM 1945 N N . THR A 1 231 ? 34.648 9.724 22.872 1.00 62.97 231 THR A N 1
ATOM 1946 C CA . THR A 1 231 ? 35.723 10.716 23.024 1.00 62.97 231 THR A CA 1
ATOM 1947 C C . THR A 1 231 ? 35.769 11.651 21.806 1.00 62.97 231 THR A C 1
ATOM 1949 O O . THR A 1 231 ? 35.290 11.300 20.720 1.00 62.97 231 THR A O 1
ATOM 1952 N N . PRO A 1 232 ? 36.366 12.851 21.928 1.00 63.44 232 PRO A N 1
ATOM 1953 C CA . PRO A 1 232 ? 36.543 13.761 20.795 1.00 63.44 232 PRO A CA 1
ATOM 1954 C C . PRO A 1 232 ? 37.232 13.125 19.569 1.00 63.44 232 PRO A C 1
ATOM 1956 O O . PRO A 1 232 ? 36.977 13.547 18.440 1.00 63.44 232 PRO A O 1
ATOM 1959 N N . GLU A 1 233 ? 38.079 12.102 19.748 1.00 60.06 233 GLU A N 1
ATOM 1960 C CA . GLU A 1 233 ? 38.690 11.361 18.635 1.00 60.06 233 GLU A CA 1
ATOM 1961 C C . GLU A 1 233 ? 37.711 10.432 17.895 1.00 60.06 233 GLU A C 1
ATOM 1963 O O . GLU A 1 233 ? 37.814 10.278 16.676 1.00 60.06 233 GLU A O 1
ATOM 1968 N N . GLU A 1 234 ? 36.745 9.834 18.594 1.00 57.09 234 GLU A N 1
ATOM 1969 C CA . GLU A 1 234 ? 35.741 8.937 18.003 1.00 57.09 234 GLU A CA 1
ATOM 1970 C C . GLU A 1 234 ? 34.709 9.712 17.174 1.00 57.09 234 GLU A C 1
ATOM 1972 O O . GLU A 1 234 ? 34.323 9.277 16.085 1.00 57.09 234 GLU A O 1
ATOM 1977 N N . LEU A 1 235 ? 34.353 10.920 17.621 1.00 54.97 235 LEU A N 1
ATOM 1978 C CA . LEU A 1 235 ? 33.478 11.837 16.884 1.00 54.97 235 LEU A CA 1
ATOM 1979 C C . LEU A 1 235 ? 34.126 12.352 15.585 1.00 54.97 235 LEU A C 1
ATOM 1981 O O . LEU A 1 235 ? 33.441 12.499 14.573 1.00 54.97 235 LEU A O 1
ATOM 1985 N N . LYS A 1 236 ? 35.454 12.550 15.564 1.00 56.28 236 LYS A N 1
ATOM 1986 C CA . LYS A 1 236 ? 36.205 12.917 14.344 1.00 56.28 236 LYS A CA 1
ATOM 1987 C C . LYS A 1 236 ? 36.237 11.806 13.291 1.00 56.28 236 LYS A C 1
ATOM 1989 O O . LYS A 1 236 ? 36.302 12.098 12.101 1.00 56.28 236 LYS A O 1
ATOM 1994 N N . LYS A 1 237 ? 36.182 10.534 13.702 1.00 55.34 237 LYS A N 1
ATOM 1995 C CA . LYS A 1 237 ? 36.058 9.405 12.764 1.00 55.34 237 LYS A CA 1
ATOM 1996 C C . LYS A 1 237 ? 34.686 9.364 12.092 1.00 55.34 237 LYS A C 1
ATOM 1998 O O . LYS A 1 237 ? 34.612 9.005 10.924 1.00 55.34 237 LYS A O 1
ATOM 2003 N N . TRP A 1 238 ? 33.633 9.761 12.803 1.00 48.34 238 TRP A N 1
ATOM 2004 C CA . TRP A 1 238 ? 32.259 9.787 12.290 1.00 48.34 238 TRP A CA 1
ATOM 2005 C C . TRP A 1 238 ? 32.008 10.900 11.268 1.00 48.34 238 TRP A C 1
ATOM 2007 O O . TRP A 1 238 ? 31.340 10.680 10.261 1.00 48.34 238 TRP A O 1
ATOM 2017 N N . THR A 1 239 ? 32.578 12.087 11.477 1.00 49.34 239 THR A N 1
ATOM 2018 C CA . THR A 1 239 ? 32.487 13.174 10.489 1.00 49.34 239 THR A CA 1
ATOM 2019 C C . THR A 1 239 ? 33.313 12.891 9.232 1.00 49.34 239 THR A C 1
ATOM 2021 O O . THR A 1 239 ? 32.956 13.355 8.152 1.00 49.34 239 THR A O 1
ATOM 2024 N N . ALA A 1 240 ? 34.365 12.072 9.337 1.00 47.47 240 ALA A N 1
ATOM 2025 C CA . ALA A 1 240 ? 35.169 11.630 8.197 1.00 47.47 240 ALA A CA 1
ATOM 2026 C C . ALA A 1 240 ? 34.492 10.542 7.334 1.00 47.47 240 ALA A C 1
ATOM 2028 O O . ALA A 1 240 ? 34.855 10.391 6.171 1.00 47.47 240 ALA A O 1
ATOM 2029 N N . THR A 1 241 ? 33.505 9.803 7.862 1.00 44.31 241 THR A N 1
ATOM 2030 C CA . THR A 1 241 ? 32.762 8.751 7.133 1.00 44.31 241 THR A CA 1
ATOM 2031 C C . THR A 1 241 ? 31.447 9.230 6.501 1.00 44.31 241 THR A C 1
ATOM 2033 O O . THR A 1 241 ? 30.681 8.415 5.995 1.00 44.31 241 THR A O 1
ATOM 2036 N N . GLY A 1 242 ? 31.180 10.542 6.482 1.00 37.34 242 GLY A N 1
ATOM 2037 C CA . GLY A 1 242 ? 30.109 11.148 5.673 1.00 37.34 242 GLY A CA 1
ATOM 2038 C C . GLY A 1 242 ? 28.684 11.060 6.236 1.00 37.34 242 GLY A C 1
ATOM 2039 O O . GLY A 1 242 ? 27.761 11.589 5.622 1.00 37.34 242 GLY A O 1
ATOM 2040 N N . TYR A 1 243 ? 28.480 10.472 7.417 1.00 38.53 243 TYR A N 1
ATOM 2041 C CA . TYR A 1 243 ? 27.169 10.415 8.074 1.00 38.53 243 TYR A CA 1
ATOM 2042 C C . TYR A 1 243 ? 27.084 11.428 9.219 1.00 38.53 243 TYR A C 1
ATOM 2044 O O . TYR A 1 243 ? 27.248 11.091 10.389 1.00 38.53 243 TYR A O 1
ATOM 2052 N N . GLY A 1 244 ? 26.806 12.690 8.884 1.00 38.00 244 GLY A N 1
ATOM 2053 C CA . GLY A 1 244 ? 26.375 13.676 9.876 1.00 38.00 244 GLY A CA 1
ATOM 2054 C C . GLY A 1 244 ? 26.792 15.107 9.569 1.00 38.00 244 GLY A C 1
ATOM 2055 O O . GLY A 1 244 ? 27.824 15.573 10.042 1.00 38.00 244 GLY A O 1
ATOM 2056 N N . HIS A 1 245 ? 25.939 15.855 8.868 1.00 35.53 245 HIS A N 1
ATOM 2057 C CA . HIS A 1 245 ? 25.957 17.314 8.970 1.00 35.53 245 HIS A CA 1
ATOM 2058 C C . HIS A 1 245 ? 25.267 17.730 10.273 1.00 35.53 245 HIS A C 1
ATOM 2060 O O . HIS A 1 245 ? 24.085 18.065 10.292 1.00 35.53 245 HIS A O 1
ATOM 2066 N N . ILE A 1 246 ? 26.010 17.710 11.379 1.00 41.62 246 ILE A N 1
ATOM 2067 C CA . ILE A 1 246 ? 25.624 18.449 12.582 1.00 41.62 246 ILE A CA 1
ATOM 2068 C C . ILE A 1 246 ? 26.139 19.875 12.381 1.00 41.62 246 ILE A C 1
ATOM 2070 O O . ILE A 1 246 ? 27.343 20.118 12.444 1.00 41.62 246 ILE A O 1
ATOM 2074 N N . ARG A 1 247 ? 25.241 20.827 12.098 1.00 36.03 247 ARG A N 1
ATOM 2075 C CA . ARG A 1 247 ? 25.565 22.250 12.254 1.00 36.03 247 ARG A CA 1
ATOM 2076 C C . ARG A 1 247 ? 25.655 22.520 13.752 1.00 36.03 247 ARG A C 1
ATOM 2078 O O . ARG A 1 247 ? 24.628 22.625 14.415 1.00 36.03 247 ARG A O 1
ATOM 2085 N N . ALA A 1 248 ? 26.874 22.593 14.276 1.00 33.75 248 ALA A N 1
ATOM 2086 C CA . ALA A 1 248 ? 27.107 23.260 15.545 1.00 33.75 248 ALA A CA 1
ATOM 2087 C C . ALA A 1 248 ? 26.744 24.740 15.350 1.00 33.75 248 ALA A C 1
ATOM 2089 O O . ALA A 1 248 ? 27.295 25.406 14.475 1.00 33.75 248 ALA A O 1
ATOM 2090 N N . SER A 1 249 ? 25.748 25.226 16.087 1.00 31.11 249 SER A N 1
ATOM 2091 C CA . SER A 1 249 ? 25.536 26.658 16.257 1.00 31.11 249 SER A CA 1
ATOM 2092 C C . SER A 1 249 ? 26.600 27.157 17.229 1.00 31.11 249 SER A C 1
ATOM 2094 O O . SER A 1 249 ? 26.526 26.870 18.424 1.00 31.11 249 SER A O 1
ATOM 2096 N N . ASP A 1 250 ? 27.601 27.852 16.705 1.00 33.22 250 ASP A N 1
ATOM 2097 C CA . ASP A 1 250 ? 28.603 28.556 17.499 1.00 33.22 250 ASP A CA 1
ATOM 2098 C C . ASP A 1 250 ? 27.986 29.827 18.090 1.00 33.22 250 ASP A C 1
ATOM 2100 O O . ASP A 1 250 ? 28.118 30.883 17.487 1.00 33.22 250 ASP A O 1
ATOM 2104 N N . GLU A 1 251 ? 27.329 29.743 19.250 1.00 29.78 251 GLU A N 1
ATOM 2105 C CA . GLU A 1 251 ? 27.168 30.890 20.160 1.00 29.78 251 GLU A CA 1
ATOM 2106 C C . GLU A 1 251 ? 27.203 30.395 21.620 1.00 29.78 251 GLU A C 1
ATOM 2108 O O . GLU A 1 251 ? 26.242 29.820 22.136 1.00 29.78 251 GLU A O 1
ATOM 2113 N N . LEU A 1 252 ? 28.367 30.596 22.250 1.00 34.44 252 LEU A N 1
ATOM 2114 C CA . LEU A 1 252 ? 28.564 30.778 23.692 1.00 34.44 252 LEU A CA 1
ATOM 2115 C C . LEU A 1 252 ? 28.730 32.279 23.947 1.00 34.44 252 LEU A C 1
ATOM 2117 O O . LEU A 1 252 ? 29.455 32.911 23.143 1.00 34.44 252 LEU A O 1
#

Radius of gyration: 22.44 Å; chains: 1; bounding box: 60×44×60 Å

Sequence (252 aa):
MGRLPYLDTWAKDADETGFKVRHDIEIMPSTFPLSFTTRGEPNIGYYEFLRQMDDDPMDDEYLIPGTCIRLSTQNVYGITWIYDTETCLLREWKSFDSEPEVRGFNHAPVKLPTEILGPWTEKYRKLQFLGFAGEVDFYPDEDYRKREEVPERRLGNWQARHDNRMAQLKIRDLYLECGWDVNSKSQDTFDRKRFVEMREQFRVEVLDPLRNRLPRYDNIDISLELLLRNTPEELKKWTATGYGHIRASDEL